Protein AF-A0A6G0XVR2-F1 (afdb_monomer_lite)

Sequence (229 aa):
MVLVAVNNVAWGLLKGYPWWPLYVIDPHKLRPNLYHLGSAHRDILEKAKKESNKYRIVYYFGSHDFGLHSSTQLKVWGGKDHPVLMAGYPSSSCLEMDIIQLFSHAIREAEDYLITDKKERTLPYMIPSDLDPSIEPPSAVVIDLVDSDEDDDVPFQEPTKEMQTFMPAPPSISRPSQSDRFDIADSHHTPDVPYNSLAWVRPRGYPWWPVYVCDPDLLRPDLHHLATM

pLDDT: mean 78.65, std 23.59, range [28.02, 98.62]

Structure (mmCIF, N/CA/C/O backbone):
data_AF-A0A6G0XVR2-F1
#
_entry.id   AF-A0A6G0XVR2-F1
#
loop_
_atom_site.group_PDB
_atom_site.id
_atom_site.type_symbol
_atom_site.label_atom_id
_atom_site.label_alt_id
_atom_site.label_comp_id
_atom_site.label_asym_id
_atom_site.label_entity_id
_atom_site.label_seq_id
_atom_site.pdbx_PDB_ins_code
_atom_site.Cartn_x
_atom_site.Cartn_y
_atom_site.Cartn_z
_atom_site.occupancy
_atom_site.B_iso_or_equiv
_atom_site.auth_seq_id
_atom_site.auth_comp_id
_atom_site.auth_asym_id
_atom_site.auth_atom_id
_atom_site.pdbx_PDB_model_num
ATOM 1 N N . MET A 1 1 ? -2.361 14.588 18.137 1.00 53.00 1 MET A N 1
ATOM 2 C CA . MET A 1 1 ? -1.837 13.816 16.990 1.00 53.00 1 MET A CA 1
ATOM 3 C C . MET A 1 1 ? -3.038 13.383 16.166 1.00 53.00 1 MET A C 1
ATOM 5 O O . MET A 1 1 ? -3.968 12.853 16.759 1.00 53.00 1 MET A O 1
ATOM 9 N N . VAL A 1 2 ? -3.088 13.701 14.871 1.00 60.22 2 VAL A N 1
ATOM 10 C CA . VAL A 1 2 ? -4.247 13.395 14.013 1.00 60.22 2 VAL A CA 1
ATOM 11 C C . VAL A 1 2 ? -3.934 12.123 13.234 1.00 60.22 2 VAL A C 1
ATOM 13 O O . VAL A 1 2 ? -2.897 12.048 12.581 1.00 60.22 2 VAL A O 1
ATOM 16 N N . LEU A 1 3 ? -4.790 11.109 13.349 1.00 76.44 3 LEU A N 1
ATOM 17 C CA . LEU A 1 3 ? -4.674 9.881 12.567 1.00 76.44 3 LEU A CA 1
ATOM 18 C C . LEU A 1 3 ? -4.947 10.175 11.094 1.00 76.44 3 LEU A C 1
ATOM 20 O O . LEU A 1 3 ? -5.898 10.887 10.773 1.00 76.44 3 LEU A O 1
ATOM 24 N N . VAL A 1 4 ? -4.150 9.580 10.207 1.00 87.62 4 VAL A N 1
ATOM 25 C CA . VAL A 1 4 ? -4.420 9.633 8.768 1.00 87.62 4 VAL A CA 1
ATOM 26 C C . VAL A 1 4 ? -5.806 9.034 8.493 1.00 87.62 4 VAL A C 1
ATOM 28 O O . VAL A 1 4 ? -6.197 8.017 9.086 1.00 87.62 4 VAL A O 1
ATO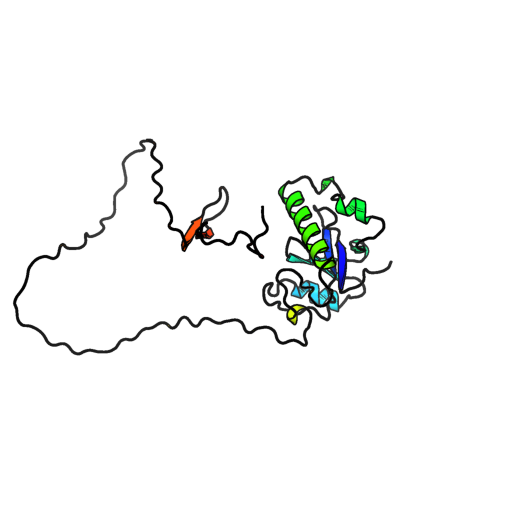M 31 N N . ALA A 1 5 ? -6.572 9.723 7.646 1.00 91.62 5 ALA A N 1
ATOM 32 C CA . ALA A 1 5 ? -7.924 9.326 7.281 1.00 91.62 5 ALA A CA 1
ATOM 33 C C . ALA A 1 5 ? -7.916 7.978 6.548 1.00 91.62 5 ALA A C 1
ATOM 35 O O . ALA A 1 5 ? -7.011 7.689 5.769 1.00 91.62 5 ALA A O 1
ATOM 36 N N . VAL A 1 6 ? -8.943 7.164 6.794 1.00 95.12 6 VAL A N 1
ATOM 37 C CA . VAL A 1 6 ? -9.159 5.921 6.043 1.00 95.12 6 VAL A CA 1
ATOM 38 C C . VAL A 1 6 ? -9.540 6.223 4.595 1.00 95.12 6 VAL A C 1
ATOM 40 O O . VAL A 1 6 ? -9.980 7.330 4.276 1.00 95.12 6 VAL A O 1
ATOM 43 N N . ASN A 1 7 ? -9.392 5.226 3.733 1.00 95.19 7 ASN A N 1
ATOM 44 C CA . ASN A 1 7 ? -9.679 5.268 2.303 1.00 95.19 7 ASN A CA 1
ATOM 45 C C . ASN A 1 7 ? -8.874 6.334 1.543 1.00 95.19 7 ASN A C 1
ATOM 47 O O . ASN A 1 7 ? -9.401 7.034 0.677 1.00 95.19 7 ASN A O 1
ATOM 51 N N . ASN A 1 8 ? -7.603 6.491 1.913 1.00 95.38 8 ASN A N 1
ATOM 52 C CA . ASN A 1 8 ? -6.681 7.450 1.312 1.00 95.38 8 ASN A CA 1
ATOM 53 C C . ASN A 1 8 ? -5.290 6.837 1.145 1.00 95.38 8 ASN A C 1
ATOM 55 O O . ASN A 1 8 ? -4.874 5.992 1.938 1.00 95.38 8 ASN A O 1
ATOM 59 N N . VAL A 1 9 ? -4.560 7.319 0.139 1.00 97.94 9 VAL A N 1
ATOM 60 C CA . VAL A 1 9 ? -3.129 7.039 -0.010 1.00 97.94 9 VAL A CA 1
ATOM 61 C C . VAL A 1 9 ? -2.349 7.825 1.046 1.00 97.94 9 VAL A C 1
ATOM 63 O O . VAL A 1 9 ? -2.697 8.959 1.392 1.00 97.94 9 VAL A O 1
ATOM 66 N N . ALA A 1 10 ? -1.307 7.210 1.589 1.00 98.19 10 ALA A N 1
ATOM 67 C CA . ALA A 1 1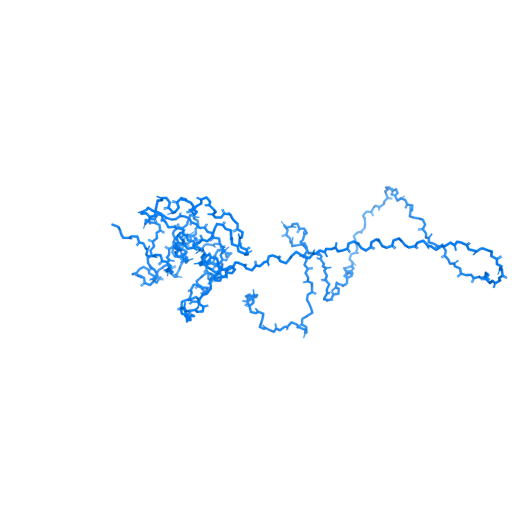0 ? -0.454 7.768 2.624 1.00 98.19 10 ALA A CA 1
ATOM 68 C C . ALA A 1 10 ? 0.968 7.207 2.518 1.00 98.19 10 ALA A C 1
ATOM 70 O O . ALA A 1 10 ? 1.260 6.339 1.699 1.00 98.19 10 ALA A O 1
ATOM 71 N N . TRP A 1 11 ? 1.848 7.710 3.374 1.00 98.25 11 TRP A N 1
ATOM 72 C CA . TRP A 1 11 ? 3.196 7.193 3.556 1.00 98.25 11 TRP A CA 1
ATOM 73 C C . TRP A 1 11 ? 3.278 6.403 4.856 1.00 98.25 11 TRP A C 1
ATOM 75 O O . TRP A 1 11 ? 2.795 6.884 5.885 1.00 98.25 11 TRP A O 1
ATOM 85 N N . GLY A 1 12 ? 3.927 5.241 4.823 1.00 97.56 12 GLY A N 1
ATOM 86 C CA . GLY A 1 12 ? 4.197 4.411 5.995 1.00 97.56 12 GLY A CA 1
ATOM 87 C C . GLY A 1 12 ? 5.679 4.214 6.258 1.00 97.56 12 GLY A C 1
ATOM 88 O O . GLY A 1 12 ? 6.463 4.044 5.331 1.00 97.56 12 GLY A O 1
ATOM 89 N N . LEU A 1 13 ? 6.065 4.195 7.529 1.00 96.44 13 LEU A N 1
ATOM 90 C CA . LEU A 1 13 ? 7.428 3.872 7.936 1.00 96.44 13 LEU A CA 1
ATOM 91 C C . LEU A 1 13 ? 7.574 2.366 8.175 1.00 96.44 13 LEU A C 1
ATOM 93 O O . LEU A 1 13 ? 6.987 1.829 9.118 1.00 96.44 13 LEU A O 1
ATOM 97 N N . LEU A 1 14 ? 8.402 1.701 7.369 1.00 93.56 14 LEU A N 1
ATOM 98 C CA . LEU A 1 14 ? 8.761 0.294 7.544 1.00 93.56 14 LEU A CA 1
ATOM 99 C C . LEU A 1 14 ? 10.239 0.166 7.918 1.00 93.56 14 LEU A C 1
ATOM 101 O O . LEU A 1 14 ? 11.088 0.947 7.494 1.00 93.56 14 LEU A O 1
ATOM 105 N N . LYS A 1 15 ? 10.565 -0.838 8.735 1.00 91.25 15 LYS A N 1
ATOM 106 C CA . LYS A 1 15 ? 11.955 -1.093 9.118 1.00 91.25 15 LYS A CA 1
ATOM 107 C C . LYS A 1 15 ? 12.725 -1.627 7.909 1.00 91.25 15 LYS A C 1
ATOM 109 O O . LYS A 1 15 ? 12.350 -2.656 7.366 1.00 91.25 15 LYS A O 1
ATOM 114 N N . GLY A 1 16 ? 13.823 -0.961 7.557 1.00 90.12 16 GLY A N 1
ATOM 115 C CA . GLY A 1 16 ? 14.702 -1.374 6.458 1.00 90.12 16 GLY A CA 1
ATOM 116 C C . GLY A 1 16 ? 14.316 -0.815 5.088 1.00 90.12 16 GLY A C 1
ATOM 117 O O . GLY A 1 16 ? 15.097 -0.958 4.162 1.00 90.12 16 GLY A O 1
ATOM 118 N N . TYR A 1 17 ? 13.186 -0.116 4.981 1.00 95.00 17 TYR A N 1
ATOM 119 C CA . TYR A 1 17 ? 12.693 0.462 3.732 1.00 95.00 17 TYR A CA 1
ATOM 120 C C . TYR A 1 17 ? 12.628 1.990 3.824 1.00 95.00 17 TYR A C 1
ATOM 122 O O . TYR A 1 17 ? 12.549 2.535 4.934 1.00 95.00 17 TYR A O 1
ATOM 130 N N . PRO A 1 18 ? 12.645 2.702 2.682 1.00 96.38 18 PRO A N 1
ATOM 131 C CA . PRO A 1 18 ? 12.208 4.090 2.663 1.00 96.38 18 PRO A CA 1
ATOM 132 C C . PRO A 1 18 ? 10.770 4.205 3.187 1.00 96.38 18 PRO A C 1
ATOM 134 O O . PRO A 1 18 ? 10.038 3.218 3.308 1.00 96.38 18 PRO A O 1
ATOM 137 N N . TRP A 1 19 ? 10.336 5.429 3.479 1.00 97.81 19 TRP A N 1
ATOM 138 C CA . TRP A 1 19 ? 8.915 5.703 3.650 1.00 97.81 19 TRP A CA 1
ATOM 139 C C . TRP A 1 19 ? 8.168 5.221 2.414 1.00 97.81 19 TRP A C 1
ATOM 141 O O . TRP A 1 19 ? 8.462 5.641 1.301 1.00 97.81 19 TRP A O 1
ATOM 151 N N . TRP A 1 20 ? 7.205 4.340 2.631 1.00 98.38 20 TRP A N 1
ATOM 152 C CA . TRP A 1 20 ? 6.605 3.547 1.574 1.00 98.38 20 TRP A CA 1
ATOM 153 C C . TRP A 1 20 ? 5.205 4.053 1.231 1.00 98.38 20 TRP A C 1
ATOM 155 O O . TRP A 1 20 ? 4.446 4.374 2.157 1.00 98.38 20 TRP A O 1
ATOM 165 N N . PRO A 1 21 ? 4.832 4.129 -0.057 1.00 98.44 21 PRO A N 1
ATOM 166 C CA . PRO A 1 21 ? 3.467 4.443 -0.455 1.00 98.44 21 PRO A CA 1
ATOM 167 C C . PRO A 1 21 ? 2.521 3.312 -0.041 1.00 98.44 21 PRO A C 1
ATOM 169 O O . PRO A 1 21 ? 2.756 2.133 -0.305 1.00 98.44 21 PRO A O 1
ATOM 172 N N . LEU A 1 22 ? 1.412 3.663 0.597 1.00 98.56 22 LEU A N 1
ATOM 173 C CA . LEU A 1 22 ? 0.406 2.697 1.025 1.00 98.56 22 LEU A CA 1
ATOM 174 C C . LEU A 1 22 ? -1.003 3.268 0.927 1.00 98.56 22 LEU A C 1
ATOM 176 O O . LEU A 1 22 ? -1.196 4.484 0.886 1.00 98.56 22 LEU A O 1
ATOM 180 N N . TYR A 1 23 ? -1.998 2.393 0.929 1.00 98.50 23 TYR A N 1
ATOM 181 C CA . TYR A 1 23 ? -3.401 2.761 1.039 1.00 98.50 23 TYR A CA 1
ATOM 182 C C . TYR A 1 23 ? -3.925 2.428 2.435 1.00 98.50 23 TYR A C 1
ATOM 184 O O . TYR A 1 23 ? -3.793 1.305 2.917 1.00 98.50 23 TYR A O 1
ATOM 192 N N . VAL A 1 24 ? -4.521 3.412 3.105 1.00 97.88 24 VAL A N 1
ATOM 193 C CA . VAL A 1 24 ? -5.114 3.247 4.435 1.00 97.88 24 VAL A CA 1
ATOM 194 C C . VAL A 1 24 ? -6.528 2.706 4.280 1.00 97.88 24 VAL A C 1
ATOM 196 O O . VAL A 1 24 ? -7.386 3.387 3.722 1.00 97.88 24 VAL A O 1
ATOM 199 N N . ILE A 1 25 ? -6.799 1.517 4.810 1.00 97.50 25 ILE A N 1
ATOM 200 C CA . ILE A 1 25 ? -8.084 0.838 4.622 1.00 97.50 25 ILE A CA 1
ATOM 201 C C . ILE A 1 25 ? -9.010 1.095 5.815 1.00 97.50 25 ILE A C 1
ATOM 203 O O . ILE A 1 25 ? -8.578 1.138 6.970 1.00 97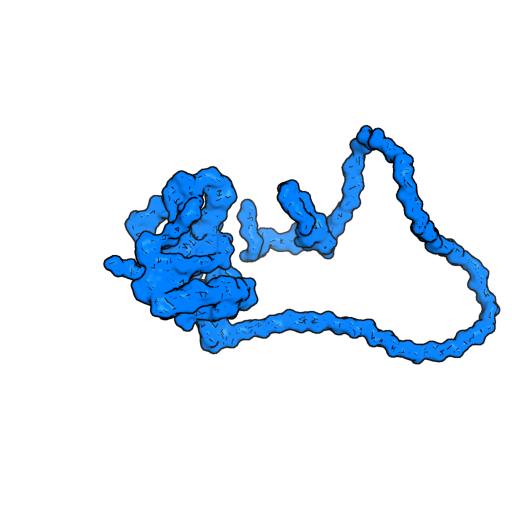.50 25 ILE A O 1
ATOM 207 N N . ASP A 1 26 ? -10.303 1.263 5.535 1.00 96.38 26 ASP A N 1
ATOM 208 C CA . ASP A 1 26 ? -11.342 1.196 6.559 1.00 96.38 26 ASP A CA 1
ATOM 209 C C . ASP A 1 26 ? -11.508 -0.258 7.055 1.00 96.38 26 ASP A C 1
ATOM 211 O O . ASP A 1 26 ? -11.954 -1.123 6.293 1.00 96.38 26 ASP A O 1
ATOM 215 N N . PRO A 1 27 ? -11.178 -0.558 8.327 1.00 96.50 27 PRO A N 1
ATOM 216 C CA . PRO A 1 27 ? -11.201 -1.925 8.845 1.00 96.50 27 PRO A CA 1
ATOM 217 C C . PRO A 1 27 ? -12.613 -2.522 8.929 1.00 96.50 27 PRO A C 1
ATOM 219 O O . PRO A 1 27 ? -12.752 -3.734 9.077 1.00 96.50 27 PRO A O 1
ATOM 222 N N . HIS A 1 28 ? -13.668 -1.708 8.847 1.00 95.69 28 HIS A N 1
ATOM 223 C CA . HIS A 1 28 ? -15.046 -2.208 8.833 1.00 95.69 28 HIS A CA 1
ATOM 224 C C . HIS A 1 28 ? -15.533 -2.570 7.428 1.00 95.69 28 HIS A C 1
ATOM 226 O O . HIS A 1 28 ? -16.561 -3.231 7.292 1.00 95.69 28 HIS A O 1
ATOM 232 N N . LYS A 1 29 ? -14.788 -2.164 6.397 1.00 95.75 29 LYS A N 1
ATOM 233 C CA . LYS A 1 29 ? -15.083 -2.450 4.993 1.00 95.75 29 LYS A CA 1
ATOM 234 C C . LYS A 1 29 ? -14.260 -3.600 4.424 1.00 95.75 29 LYS A C 1
ATOM 236 O O . LYS A 1 29 ? -14.719 -4.285 3.522 1.00 95.75 29 LYS A O 1
ATOM 241 N N . LEU A 1 30 ? -13.065 -3.832 4.962 1.00 96.81 30 LEU A N 1
ATOM 242 C CA . LEU A 1 30 ? -12.208 -4.921 4.507 1.00 96.81 30 LEU A CA 1
ATOM 243 C C . LEU A 1 30 ? -12.757 -6.287 4.929 1.00 96.81 30 LEU A C 1
ATOM 245 O O . LEU A 1 30 ? -13.013 -6.532 6.116 1.00 96.81 30 LEU A O 1
ATOM 249 N N . ARG A 1 31 ? -12.871 -7.206 3.971 1.00 95.88 31 ARG A N 1
ATOM 250 C CA . ARG A 1 31 ? -13.227 -8.597 4.257 1.00 95.88 31 ARG A CA 1
ATOM 251 C C . ARG A 1 31 ? -12.093 -9.362 4.947 1.00 95.88 31 ARG A C 1
ATOM 253 O O . ARG A 1 31 ? -10.920 -9.098 4.699 1.00 95.88 31 ARG A O 1
ATOM 260 N N . PRO A 1 32 ? -12.417 -10.352 5.799 1.00 95.62 32 PRO A N 1
ATOM 261 C CA . PRO A 1 32 ? -11.412 -11.222 6.408 1.00 95.62 32 PRO A CA 1
ATOM 262 C C . PRO A 1 32 ? -10.829 -12.251 5.426 1.00 95.62 32 PRO A C 1
ATOM 264 O O . PRO A 1 32 ? -9.773 -12.805 5.702 1.00 95.62 32 PRO A O 1
ATOM 267 N N . ASN A 1 33 ? -11.504 -12.530 4.310 1.00 94.44 33 ASN A N 1
ATOM 268 C CA . ASN A 1 33 ? -11.002 -13.390 3.244 1.00 94.44 33 ASN A CA 1
ATOM 269 C C . ASN A 1 33 ? -11.203 -12.670 1.910 1.00 94.44 33 ASN A C 1
ATOM 271 O O . ASN A 1 33 ? -12.343 -12.368 1.554 1.00 94.44 33 ASN A O 1
ATOM 275 N N . LEU A 1 34 ? -10.100 -12.351 1.245 1.00 93.44 34 LEU A N 1
ATOM 276 C CA . LEU A 1 34 ? -10.055 -11.627 -0.020 1.00 93.44 34 LEU A CA 1
ATOM 277 C C . LEU A 1 34 ? -9.968 -12.625 -1.165 1.00 93.44 34 LEU A C 1
ATOM 279 O O . LEU A 1 34 ? -9.357 -13.685 -1.014 1.00 93.44 34 LEU A O 1
ATOM 283 N N . TYR A 1 35 ? -10.553 -12.277 -2.306 1.00 90.88 35 TYR A N 1
ATOM 284 C CA . TYR A 1 35 ? -10.690 -13.221 -3.414 1.00 90.88 35 TYR A CA 1
ATOM 285 C C . TYR A 1 35 ? -9.338 -13.729 -3.943 1.00 90.88 35 TYR A C 1
ATOM 287 O O . TYR A 1 35 ? -9.144 -14.937 -4.054 1.00 90.88 35 TYR A O 1
ATOM 295 N N . HIS A 1 36 ? -8.382 -12.828 -4.201 1.00 90.81 36 HIS A N 1
ATOM 296 C CA . HIS A 1 36 ? -7.043 -13.210 -4.676 1.00 90.81 36 HIS A CA 1
ATOM 297 C C . HIS A 1 36 ? -5.989 -13.283 -3.566 1.00 90.81 36 HIS A C 1
ATOM 299 O O . HIS A 1 36 ? -5.072 -14.094 -3.642 1.00 90.81 36 HIS A O 1
ATOM 305 N N . LEU A 1 37 ? -6.109 -12.440 -2.537 1.00 92.31 37 LEU A N 1
ATOM 306 C CA . LEU A 1 37 ? -5.084 -12.277 -1.495 1.00 92.31 37 LEU A CA 1
ATOM 307 C C . LEU A 1 37 ? -5.324 -13.164 -0.259 1.00 92.31 37 LEU A C 1
ATOM 309 O O . LEU A 1 37 ? -4.509 -13.194 0.664 1.00 92.31 37 LEU A O 1
ATOM 313 N N . GLY A 1 38 ? -6.436 -13.904 -0.225 1.00 93.94 38 GLY A N 1
ATOM 314 C CA . GLY A 1 38 ? -6.754 -14.832 0.853 1.00 93.94 38 GLY A CA 1
ATOM 315 C C . GLY A 1 38 ? -6.965 -14.134 2.199 1.00 93.94 38 GLY A C 1
ATOM 316 O O . GLY A 1 38 ? -7.593 -13.078 2.288 1.00 93.94 38 GLY A O 1
ATOM 317 N N . SER A 1 39 ? -6.480 -14.753 3.278 1.00 96.06 39 SER A N 1
ATOM 318 C CA . SER A 1 39 ? -6.873 -14.393 4.646 1.00 96.06 39 SER A CA 1
ATOM 319 C C . SER A 1 39 ? -5.716 -14.105 5.610 1.00 96.06 39 SER A C 1
ATOM 321 O O . SER A 1 39 ? -5.906 -14.161 6.828 1.00 96.06 39 SER A O 1
ATOM 323 N N . ALA A 1 40 ? -4.510 -13.849 5.099 1.00 95.25 40 ALA A N 1
ATOM 324 C CA . ALA A 1 40 ? -3.307 -13.672 5.922 1.00 95.25 40 ALA A CA 1
ATOM 325 C C . ALA A 1 40 ? -3.379 -12.440 6.850 1.00 95.25 40 ALA A C 1
ATOM 327 O O . ALA A 1 40 ? -2.824 -12.437 7.946 1.00 95.25 40 ALA A O 1
ATOM 328 N N . HIS A 1 41 ? -4.127 -11.406 6.459 1.00 96.81 41 HIS A N 1
ATOM 329 C CA . HIS A 1 41 ? -4.288 -10.146 7.194 1.00 96.81 41 HIS A CA 1
ATOM 330 C C . HIS A 1 41 ? -5.332 -10.195 8.324 1.00 96.81 41 HIS A C 1
ATOM 332 O O . HIS A 1 41 ? -5.560 -9.179 8.985 1.00 96.81 41 HIS A O 1
ATOM 338 N N . ARG A 1 42 ? -6.000 -11.333 8.570 1.00 97.62 42 ARG A N 1
ATOM 339 C CA . ARG A 1 42 ? -7.124 -11.422 9.529 1.00 97.62 42 ARG A CA 1
ATOM 340 C C . ARG A 1 42 ? -6.778 -10.936 10.931 1.00 97.62 42 ARG A C 1
ATOM 342 O O . ARG A 1 42 ? -7.546 -10.171 11.511 1.00 97.62 42 ARG A O 1
ATOM 349 N N . ASP A 1 43 ? -5.623 -11.326 11.457 1.00 97.69 43 ASP A N 1
ATOM 350 C CA . ASP A 1 43 ? -5.242 -10.983 12.830 1.00 97.69 43 ASP A CA 1
ATOM 351 C C . ASP A 1 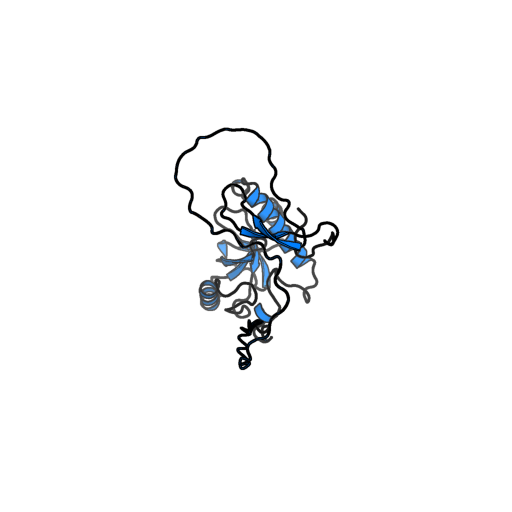43 ? -5.019 -9.473 12.997 1.00 97.69 43 ASP A C 1
ATOM 353 O O . ASP A 1 43 ? -5.476 -8.859 13.969 1.00 97.69 43 ASP A O 1
ATOM 357 N N . ILE A 1 44 ? -4.364 -8.842 12.016 1.00 97.62 44 ILE A N 1
ATOM 358 C CA . ILE A 1 44 ? -4.151 -7.391 12.023 1.00 97.62 44 ILE A CA 1
ATOM 359 C C . ILE A 1 44 ? -5.443 -6.618 11.732 1.00 97.62 44 ILE A C 1
ATOM 361 O O . ILE A 1 44 ? -5.628 -5.531 12.285 1.00 97.62 44 ILE A O 1
ATOM 365 N N . LEU A 1 45 ? -6.366 -7.185 10.949 1.00 97.94 45 LEU A N 1
ATOM 366 C CA . LEU A 1 45 ? -7.697 -6.624 10.711 1.00 97.94 45 LEU A CA 1
ATOM 367 C C . LEU A 1 45 ? -8.526 -6.586 12.000 1.00 97.94 45 LEU A C 1
ATOM 369 O O . LEU A 1 45 ? -9.064 -5.534 12.351 1.00 97.94 45 LEU A O 1
ATOM 373 N N . GLU A 1 46 ? -8.593 -7.690 12.744 1.00 97.94 46 GLU A N 1
ATOM 374 C CA . GLU A 1 46 ? -9.335 -7.743 14.011 1.00 97.94 46 GLU A CA 1
ATOM 375 C C . GLU A 1 46 ? -8.760 -6.767 15.046 1.00 97.94 46 GLU A C 1
ATOM 377 O O . GLU A 1 46 ? -9.502 -6.051 15.731 1.00 97.94 46 GLU A O 1
ATOM 382 N N . LYS A 1 47 ? -7.430 -6.636 15.096 1.00 97.56 47 LYS A N 1
ATOM 383 C CA . LYS A 1 47 ? -6.779 -5.625 15.935 1.00 97.56 47 LYS A CA 1
ATOM 384 C C . LYS A 1 47 ? -7.117 -4.195 15.497 1.00 97.56 47 LYS A C 1
ATOM 386 O O . LYS A 1 47 ? -7.406 -3.357 16.354 1.00 97.56 47 LYS A O 1
ATOM 391 N N . ALA A 1 48 ? -7.132 -3.910 14.194 1.00 96.88 48 ALA A N 1
ATOM 392 C CA . ALA A 1 48 ? -7.501 -2.596 13.663 1.00 96.88 48 ALA A CA 1
ATOM 393 C C . ALA A 1 48 ? -8.966 -2.227 13.953 1.00 96.88 48 ALA A C 1
ATOM 395 O O . ALA A 1 48 ? -9.247 -1.064 14.243 1.00 96.88 48 ALA A O 1
ATOM 396 N N . LYS A 1 49 ? -9.889 -3.200 13.935 1.00 96.75 49 LYS A N 1
ATOM 397 C CA . LYS A 1 49 ? -11.292 -2.994 14.340 1.00 96.75 49 LYS A CA 1
ATOM 398 C C . LYS A 1 49 ? -11.406 -2.676 15.831 1.00 96.75 49 LYS A C 1
ATOM 400 O O . LYS A 1 49 ? -12.090 -1.725 16.206 1.00 96.75 49 LYS A O 1
ATOM 405 N N . LYS A 1 50 ? -10.726 -3.451 16.684 1.00 97.44 50 LYS A N 1
ATOM 406 C CA . LYS A 1 50 ? -10.787 -3.302 18.149 1.00 97.44 50 LYS A CA 1
ATOM 407 C C . LYS A 1 50 ? -10.157 -1.998 18.641 1.00 97.44 50 LYS A C 1
ATOM 409 O O . LYS A 1 50 ? -10.641 -1.395 19.594 1.00 97.44 50 LYS A O 1
ATOM 414 N N . GLU A 1 51 ? -9.066 -1.578 18.010 1.00 95.06 51 GLU A N 1
ATOM 415 C CA . GLU A 1 51 ? -8.259 -0.425 18.416 1.00 95.06 51 GLU A CA 1
ATOM 416 C C . GLU A 1 51 ? -8.172 0.622 17.290 1.00 95.06 51 GLU A C 1
ATOM 418 O O . GLU A 1 51 ? -7.099 1.142 16.969 1.00 95.06 51 GLU A O 1
ATOM 423 N N . SER A 1 52 ? -9.323 0.959 16.696 1.00 91.25 52 SER A N 1
ATOM 424 C CA . SER A 1 52 ? -9.446 1.873 15.547 1.00 91.25 52 SER A CA 1
ATOM 425 C C . SER A 1 52 ? -9.019 3.319 15.834 1.00 91.25 52 SER A C 1
ATOM 427 O O . SER A 1 52 ? -8.851 4.120 14.918 1.00 91.25 52 SER A O 1
ATOM 429 N N . ASN A 1 53 ? -8.798 3.687 17.093 1.00 90.12 53 ASN A N 1
ATOM 430 C CA . ASN A 1 53 ? -8.234 4.977 17.497 1.00 90.12 53 ASN A CA 1
ATOM 431 C C . ASN A 1 53 ? -6.706 4.957 17.669 1.00 90.12 53 ASN A C 1
ATOM 433 O O . ASN A 1 53 ? -6.118 6.001 17.946 1.00 90.12 53 ASN A O 1
ATOM 437 N N . LYS A 1 54 ? -6.063 3.794 17.536 1.00 92.50 54 LYS A N 1
ATOM 438 C CA . LYS A 1 54 ? -4.609 3.633 17.675 1.00 92.50 54 LYS A CA 1
ATOM 439 C C . LYS A 1 54 ? -3.966 3.121 16.402 1.00 92.50 54 LYS A C 1
ATOM 441 O O . LYS A 1 54 ? -2.874 3.574 16.065 1.00 92.50 54 LYS A O 1
ATOM 446 N N . TYR A 1 55 ? -4.637 2.200 15.716 1.00 95.25 55 TYR A N 1
ATOM 447 C CA . TYR A 1 55 ? -4.083 1.523 14.558 1.00 95.25 55 TYR A CA 1
ATOM 448 C C . TYR A 1 55 ? -4.868 1.796 13.276 1.00 95.25 55 TYR A C 1
ATOM 450 O O . TYR A 1 55 ? -6.063 2.111 13.274 1.00 95.25 55 TYR A O 1
ATOM 458 N N . ARG A 1 56 ? -4.157 1.665 12.162 1.00 96.56 56 ARG A N 1
ATOM 459 C CA . ARG A 1 56 ? -4.687 1.624 10.804 1.00 96.56 56 ARG A CA 1
ATOM 460 C C . ARG A 1 56 ? -4.180 0.358 10.141 1.00 96.56 56 ARG A C 1
ATOM 462 O O . ARG A 1 56 ? -2.978 0.099 10.181 1.00 96.56 56 ARG A O 1
ATOM 469 N N . ILE A 1 57 ? -5.091 -0.400 9.544 1.00 98.06 57 ILE A N 1
ATOM 470 C CA . ILE A 1 57 ? -4.716 -1.434 8.588 1.00 98.06 57 ILE A CA 1
ATOM 471 C C . ILE A 1 57 ? -4.440 -0.765 7.241 1.00 98.06 57 ILE A C 1
ATOM 473 O O . ILE A 1 57 ? -5.138 0.173 6.845 1.00 98.06 57 ILE A O 1
ATOM 477 N N . VAL A 1 58 ? -3.376 -1.199 6.583 1.00 98.31 58 VAL A N 1
ATOM 478 C CA . VAL A 1 58 ? -2.882 -0.605 5.340 1.00 98.31 58 VAL A CA 1
ATOM 479 C C . VAL A 1 58 ? -2.594 -1.688 4.314 1.00 98.31 58 VAL A C 1
ATOM 481 O O . VAL A 1 58 ? -2.316 -2.822 4.696 1.00 98.31 58 VAL A O 1
ATOM 484 N N . TYR A 1 59 ? -2.628 -1.308 3.044 1.00 98.62 59 TYR A N 1
ATOM 485 C CA . TYR A 1 59 ? -2.172 -2.094 1.902 1.00 98.62 59 TYR A CA 1
ATOM 486 C C . TYR A 1 59 ? -0.938 -1.423 1.300 1.00 98.62 59 TYR A C 1
ATOM 488 O O . TYR A 1 59 ? -0.975 -0.221 1.022 1.00 98.62 59 TYR A O 1
ATOM 496 N N . TYR A 1 60 ? 0.155 -2.159 1.131 1.00 98.56 60 TYR A N 1
ATOM 497 C CA . TYR A 1 60 ? 1.393 -1.627 0.566 1.00 98.56 60 TYR A CA 1
ATOM 498 C C . TYR A 1 60 ? 1.377 -1.742 -0.959 1.00 98.56 60 TYR A C 1
ATOM 500 O O . TYR A 1 60 ? 1.244 -2.839 -1.502 1.00 98.56 60 TYR A O 1
ATOM 508 N N . PHE A 1 61 ? 1.556 -0.618 -1.655 1.00 98.44 61 PHE A N 1
ATOM 509 C CA . PHE A 1 61 ? 1.776 -0.648 -3.101 1.00 98.44 61 PHE A CA 1
ATOM 510 C C . PHE A 1 61 ? 3.089 -1.386 -3.420 1.00 98.44 61 PHE A C 1
ATOM 512 O O . PHE A 1 61 ? 4.015 -1.403 -2.604 1.00 98.44 61 PHE A O 1
ATOM 519 N N . GLY A 1 62 ? 3.170 -2.025 -4.582 1.00 96.19 62 GLY A N 1
ATOM 520 C CA . GLY A 1 62 ? 4.316 -2.800 -5.061 1.00 96.19 62 GLY A CA 1
ATOM 521 C C . GLY A 1 62 ? 4.434 -4.214 -4.483 1.00 96.19 62 GLY A C 1
ATOM 522 O O . GLY A 1 62 ? 4.682 -5.143 -5.244 1.00 96.19 62 GLY A O 1
ATOM 523 N N . SER A 1 63 ? 4.269 -4.401 -3.165 1.00 94.62 63 SER A N 1
ATOM 524 C CA . SER A 1 63 ? 4.340 -5.737 -2.538 1.00 94.62 63 SER A CA 1
ATOM 525 C C . SER A 1 63 ? 2.983 -6.418 -2.372 1.00 94.62 63 SER A C 1
ATOM 527 O O . SER A 1 63 ? 2.938 -7.623 -2.147 1.00 94.62 63 SER A O 1
ATOM 529 N N . HIS A 1 64 ? 1.897 -5.641 -2.429 1.00 96.69 64 HIS A N 1
ATOM 530 C CA . HIS A 1 64 ? 0.511 -6.120 -2.357 1.00 96.69 64 HIS A CA 1
ATOM 531 C C . HIS A 1 64 ? 0.172 -6.880 -1.067 1.00 96.69 64 HIS A C 1
ATOM 533 O O . HIS A 1 64 ? -0.713 -7.731 -1.032 1.00 96.69 64 HIS A O 1
ATOM 539 N N . ASP A 1 65 ? 0.877 -6.530 0.009 1.00 96.00 65 ASP A N 1
ATOM 540 C CA . ASP A 1 65 ? 0.721 -7.106 1.345 1.00 96.00 65 ASP A CA 1
ATOM 541 C C . ASP A 1 65 ? 0.092 -6.090 2.314 1.00 96.00 65 ASP A C 1
ATOM 543 O O . ASP A 1 65 ? -0.021 -4.892 2.022 1.00 96.00 65 ASP A O 1
ATOM 547 N N . PHE A 1 66 ? -0.309 -6.560 3.492 1.00 98.12 66 PHE A N 1
ATOM 548 C CA . PHE A 1 66 ? -0.994 -5.770 4.503 1.00 98.12 66 PHE A CA 1
ATOM 549 C C . PHE A 1 66 ? -0.117 -5.463 5.712 1.00 98.12 66 PHE A C 1
ATOM 551 O O . PHE A 1 66 ? 0.756 -6.221 6.128 1.00 98.12 66 PHE A O 1
ATOM 558 N N . GLY A 1 67 ? -0.401 -4.327 6.341 1.00 97.44 67 GLY A N 1
ATOM 559 C CA . GLY A 1 67 ? 0.307 -3.879 7.530 1.00 97.44 67 GLY A CA 1
ATOM 560 C C . GLY A 1 67 ? -0.602 -3.289 8.587 1.00 97.44 67 GLY A C 1
ATOM 561 O O . GLY A 1 67 ? -1.741 -2.911 8.322 1.00 97.44 67 GLY A O 1
ATOM 562 N N . LEU A 1 68 ? -0.057 -3.145 9.794 1.00 97.31 68 LEU A N 1
ATOM 563 C CA . LEU A 1 68 ? -0.704 -2.437 10.890 1.00 97.31 68 LEU A CA 1
ATOM 564 C C . LEU A 1 68 ? 0.199 -1.308 11.376 1.00 97.31 68 LEU A C 1
ATOM 566 O O . LEU A 1 68 ? 1.292 -1.556 11.883 1.00 97.31 68 LEU A O 1
ATOM 570 N N . HIS A 1 69 ? -0.274 -0.072 11.251 1.00 97.06 69 HIS A N 1
ATOM 571 C CA . HIS A 1 69 ? 0.497 1.120 11.602 1.00 97.06 69 HIS A CA 1
ATOM 572 C C . HIS A 1 69 ? -0.176 1.927 12.696 1.00 97.06 69 HIS A C 1
ATOM 574 O O . HIS A 1 69 ? -1.401 2.057 12.733 1.00 97.06 69 HIS A O 1
ATOM 580 N N . SER A 1 70 ? 0.639 2.505 13.573 1.00 94.56 70 SER A N 1
ATOM 581 C CA . SER A 1 70 ? 0.202 3.541 14.508 1.00 94.56 70 SER A CA 1
ATOM 582 C C . SER A 1 70 ? 0.288 4.937 13.879 1.00 94.56 70 SER A C 1
ATOM 584 O O . SER A 1 70 ? 0.897 5.132 12.827 1.00 94.56 70 SER A O 1
ATOM 586 N N . SER A 1 71 ? -0.284 5.949 14.537 1.00 88.44 71 SER A N 1
ATOM 587 C CA . SER A 1 71 ? -0.270 7.329 14.026 1.00 88.44 71 SER A CA 1
ATOM 588 C C . SER A 1 71 ? 1.128 7.934 13.856 1.00 88.44 71 SER A C 1
ATOM 590 O O . SER A 1 71 ? 1.279 8.890 13.105 1.00 88.44 71 SER A O 1
ATOM 592 N N . THR A 1 72 ? 2.145 7.428 14.559 1.00 91.88 72 THR A N 1
ATOM 593 C CA . THR A 1 72 ? 3.529 7.930 14.464 1.00 91.88 72 THR A CA 1
ATOM 594 C C . THR A 1 72 ? 4.262 7.399 13.234 1.00 91.88 72 THR A C 1
ATOM 596 O O . THR A 1 72 ? 5.265 7.978 12.824 1.00 91.88 72 THR A O 1
ATOM 599 N N . GLN A 1 73 ? 3.762 6.314 12.644 1.00 95.44 73 GLN A N 1
ATOM 600 C CA . GLN A 1 73 ? 4.362 5.638 11.496 1.00 95.44 73 GLN A CA 1
ATOM 601 C C . GLN A 1 73 ? 3.702 6.039 10.177 1.00 95.44 73 GLN A C 1
ATOM 603 O O . GLN A 1 73 ? 4.066 5.504 9.138 1.00 95.44 73 GLN A O 1
ATOM 608 N N . LEU A 1 74 ? 2.744 6.970 10.210 1.00 96.31 74 LEU A N 1
ATOM 609 C CA . LEU A 1 74 ? 1.993 7.405 9.041 1.00 96.31 74 LEU A CA 1
ATOM 610 C C . LEU A 1 74 ? 2.176 8.897 8.780 1.00 96.31 74 LEU A C 1
ATOM 612 O O . LEU A 1 74 ? 2.179 9.714 9.704 1.00 96.31 74 LEU A O 1
ATOM 616 N N . LYS A 1 75 ? 2.258 9.256 7.501 1.00 96.06 75 LYS A N 1
ATOM 617 C CA . LYS A 1 75 ? 2.216 10.643 7.024 1.00 96.06 75 LYS A CA 1
ATOM 618 C C . LYS A 1 75 ? 1.227 10.773 5.875 1.00 96.06 75 LYS A C 1
ATOM 620 O O . LYS A 1 75 ? 1.020 9.841 5.107 1.00 96.06 75 LYS A O 1
ATOM 625 N N . VAL A 1 76 ? 0.611 11.944 5.757 1.00 96.19 76 VAL A N 1
ATOM 626 C CA . VAL A 1 76 ? -0.364 12.232 4.698 1.00 96.19 76 VAL A CA 1
ATOM 627 C C . VAL A 1 76 ? 0.345 12.321 3.343 1.00 96.19 76 VAL A C 1
ATOM 629 O O . VAL A 1 76 ? 1.401 12.952 3.233 1.00 96.19 76 VAL A O 1
ATOM 632 N N . TRP A 1 77 ? -0.231 11.696 2.315 1.00 97.06 77 TRP A N 1
ATOM 633 C CA . TRP A 1 77 ? 0.234 11.835 0.934 1.00 97.06 77 TRP A CA 1
ATOM 634 C C . TRP A 1 77 ? 0.067 13.275 0.433 1.00 97.06 77 TRP A C 1
ATOM 636 O O . TRP A 1 77 ? -0.908 13.936 0.777 1.00 97.06 77 TRP A O 1
ATOM 646 N N . GLY A 1 78 ? 1.024 13.796 -0.340 1.00 95.56 78 GLY A N 1
ATOM 647 C CA . GLY A 1 78 ? 1.017 15.208 -0.753 1.00 95.56 78 GLY A CA 1
ATOM 648 C C . GLY A 1 78 ? 1.259 16.215 0.385 1.00 95.56 78 GLY A C 1
ATOM 649 O O . GLY A 1 78 ? 1.099 17.416 0.189 1.00 95.56 78 GLY A O 1
ATOM 650 N N . GLY A 1 79 ? 1.632 15.754 1.586 1.00 93.81 79 GLY A N 1
ATOM 651 C CA . GLY A 1 79 ? 2.008 16.625 2.701 1.00 93.81 79 GLY A CA 1
ATOM 652 C C . GLY A 1 79 ? 3.360 17.326 2.502 1.00 93.81 79 GLY A C 1
ATOM 653 O O . GLY A 1 79 ? 4.054 17.116 1.513 1.00 93.81 79 GLY A O 1
ATOM 654 N N . LYS A 1 80 ? 3.785 18.121 3.493 1.00 95.94 80 LYS A N 1
ATOM 655 C CA . LYS A 1 80 ? 5.034 18.912 3.444 1.00 95.94 80 LYS A CA 1
ATOM 656 C C . LYS A 1 80 ? 6.283 18.090 3.093 1.00 95.94 80 LYS A C 1
ATOM 658 O O . LYS A 1 80 ? 7.146 18.573 2.371 1.00 95.94 80 LYS A O 1
ATOM 663 N N . ASP A 1 81 ? 6.370 16.866 3.604 1.00 95.31 81 ASP A N 1
ATOM 664 C CA . ASP A 1 81 ? 7.537 16.001 3.407 1.00 95.31 81 ASP A CA 1
ATOM 665 C C . ASP A 1 81 ? 7.477 15.211 2.090 1.00 95.31 81 ASP A C 1
ATOM 667 O O . ASP A 1 81 ? 8.453 14.556 1.736 1.00 95.31 81 ASP A O 1
ATOM 671 N N . HIS A 1 82 ? 6.357 15.268 1.357 1.00 96.81 82 HIS A N 1
ATOM 672 C CA . HIS A 1 82 ? 6.101 14.442 0.176 1.00 96.81 82 HIS A CA 1
ATOM 673 C C . HIS A 1 82 ? 7.252 14.444 -0.846 1.00 96.81 82 HIS A C 1
ATOM 675 O O . HIS A 1 82 ? 7.665 13.346 -1.208 1.00 96.81 82 HIS A O 1
ATOM 681 N N . PRO A 1 83 ? 7.864 15.585 -1.234 1.00 97.44 83 PRO A N 1
ATOM 682 C CA . PRO A 1 83 ? 8.983 15.571 -2.183 1.00 97.44 83 PRO A CA 1
ATOM 683 C C . PRO A 1 83 ? 10.195 14.763 -1.695 1.00 97.44 83 PRO A C 1
ATOM 685 O O . PRO A 1 83 ? 10.853 14.089 -2.479 1.00 97.44 83 PRO A O 1
ATOM 688 N N . VAL A 1 84 ? 10.482 14.805 -0.391 1.00 97.38 84 VAL A N 1
ATOM 689 C CA . VAL A 1 84 ? 11.611 14.080 0.210 1.00 97.38 84 VAL A CA 1
ATOM 690 C C . VAL A 1 84 ? 11.299 12.588 0.327 1.00 97.38 84 VAL A C 1
ATOM 692 O O . VAL A 1 84 ? 12.183 11.759 0.133 1.00 97.38 84 VAL A O 1
ATOM 695 N N . LEU A 1 85 ? 10.043 12.233 0.615 1.00 97.69 85 LEU A N 1
ATOM 696 C CA . LEU A 1 85 ? 9.618 10.833 0.675 1.00 97.69 85 LEU A CA 1
ATOM 697 C C . LEU A 1 85 ? 9.593 10.194 -0.721 1.00 97.69 85 LEU A C 1
ATOM 699 O O . LEU A 1 85 ? 10.095 9.087 -0.868 1.00 97.69 85 LEU A O 1
ATOM 703 N N . MET A 1 86 ? 9.137 10.922 -1.750 1.00 96.50 86 MET A N 1
ATOM 704 C CA . MET A 1 86 ? 9.216 10.504 -3.162 1.00 96.50 86 MET A CA 1
ATOM 705 C C . MET A 1 86 ? 10.655 10.208 -3.605 1.00 96.50 86 MET A C 1
ATOM 707 O O . MET A 1 86 ? 10.881 9.316 -4.414 1.00 96.50 86 MET A O 1
ATOM 711 N N . ALA A 1 87 ? 11.640 10.912 -3.041 1.00 94.31 87 ALA A N 1
ATOM 712 C CA . ALA A 1 87 ? 13.059 10.678 -3.302 1.00 94.31 87 ALA A CA 1
ATOM 713 C C . ALA A 1 87 ? 13.651 9.471 -2.535 1.00 94.31 87 ALA A C 1
ATOM 715 O O . ALA A 1 87 ? 14.866 9.273 -2.555 1.00 94.31 87 ALA A O 1
ATOM 716 N N . GLY A 1 88 ? 12.828 8.674 -1.841 1.00 93.75 88 GLY A N 1
ATOM 717 C CA . GLY A 1 88 ? 13.264 7.459 -1.149 1.00 93.75 88 GLY A CA 1
ATOM 718 C C . GLY A 1 88 ? 13.908 7.713 0.216 1.00 93.75 88 GLY A C 1
ATOM 719 O O . GLY A 1 88 ? 14.903 7.082 0.563 1.00 93.75 88 GLY A O 1
ATOM 720 N N . TYR A 1 89 ? 13.388 8.658 1.004 1.00 94.81 89 TYR A N 1
ATOM 721 C CA . TYR A 1 89 ? 13.892 8.899 2.360 1.00 94.81 89 TYR A CA 1
ATOM 722 C C . TYR A 1 89 ? 13.459 7.798 3.353 1.00 94.81 89 TYR A C 1
ATOM 724 O O . TYR A 1 89 ? 12.291 7.418 3.338 1.00 94.81 89 TYR A O 1
ATOM 732 N N . PRO A 1 90 ? 14.316 7.374 4.305 1.00 94.31 90 PRO A N 1
ATOM 733 C CA . PRO A 1 90 ? 15.729 7.729 4.409 1.00 94.31 90 PRO A CA 1
ATOM 734 C C . PRO A 1 90 ? 16.550 7.073 3.296 1.00 94.31 90 PRO A C 1
ATOM 736 O O . PRO A 1 90 ? 16.418 5.881 3.050 1.00 94.31 90 PRO A O 1
ATOM 739 N N . SER A 1 91 ? 17.458 7.833 2.675 1.00 89.75 91 SER A N 1
ATOM 740 C CA . SER A 1 91 ? 18.259 7.350 1.536 1.00 89.75 91 SER A CA 1
ATOM 741 C C . SER A 1 91 ? 19.117 6.128 1.882 1.00 89.75 91 SER A C 1
ATOM 743 O O . SER A 1 91 ? 19.419 5.319 1.015 1.00 89.75 91 SER A O 1
ATOM 745 N N . SER A 1 92 ? 19.457 5.946 3.163 1.00 88.75 92 SER A N 1
ATOM 746 C CA . SER A 1 92 ? 20.142 4.754 3.682 1.00 88.75 92 SER A CA 1
ATOM 747 C C . SER A 1 92 ? 19.346 3.455 3.537 1.00 88.75 92 SER A C 1
ATOM 749 O O . SER A 1 92 ? 19.915 2.383 3.699 1.00 88.75 92 SER A O 1
ATOM 751 N N . SER A 1 93 ? 18.038 3.537 3.301 1.00 88.62 93 SER A N 1
ATOM 752 C CA . SER A 1 93 ? 17.167 2.383 3.069 1.00 88.62 93 SER A CA 1
ATOM 753 C C . SER A 1 93 ? 16.930 2.100 1.582 1.00 88.62 93 SER A C 1
ATOM 755 O O . SER A 1 93 ? 16.330 1.087 1.253 1.00 88.62 93 SER A O 1
ATOM 757 N N . CYS A 1 94 ? 17.437 2.950 0.686 1.00 83.81 94 CYS A N 1
ATOM 758 C CA . CYS A 1 94 ? 17.399 2.779 -0.768 1.00 83.81 94 CYS A CA 1
ATOM 759 C C . CYS A 1 94 ? 18.802 2.460 -1.305 1.00 83.81 94 CYS A C 1
ATOM 761 O O . CYS A 1 94 ? 19.344 3.209 -2.114 1.00 83.81 94 CYS A O 1
ATOM 763 N N . LEU A 1 95 ? 19.428 1.394 -0.799 1.00 84.25 95 LEU A N 1
ATOM 764 C CA . LEU A 1 95 ? 20.783 0.994 -1.211 1.00 84.25 95 LEU A CA 1
ATOM 765 C C . LEU A 1 95 ? 20.779 -0.201 -2.164 1.00 84.25 95 LEU A C 1
ATOM 767 O O . LEU A 1 95 ? 21.606 -0.273 -3.069 1.00 84.25 95 LEU A O 1
ATOM 771 N N . GLU A 1 96 ? 19.862 -1.142 -1.954 1.00 90.94 96 GLU A N 1
ATOM 772 C CA . GLU A 1 96 ? 19.747 -2.348 -2.769 1.00 90.94 96 GLU A CA 1
ATOM 773 C C . GLU A 1 96 ? 18.911 -2.062 -4.019 1.00 90.94 96 GLU A C 1
ATOM 775 O O . GLU A 1 96 ? 17.844 -1.450 -3.932 1.00 90.94 96 GLU A O 1
ATOM 780 N N . MET A 1 97 ? 19.384 -2.516 -5.185 1.00 90.25 97 MET A N 1
ATOM 781 C CA . MET A 1 97 ? 18.711 -2.268 -6.468 1.00 90.25 97 MET A CA 1
ATOM 782 C C . MET A 1 97 ? 17.281 -2.814 -6.484 1.00 90.25 97 MET A C 1
ATOM 784 O O . MET A 1 97 ? 16.386 -2.126 -6.969 1.00 90.25 97 MET A O 1
ATOM 788 N N . ASP A 1 98 ? 17.051 -3.982 -5.883 1.00 92.44 98 ASP A N 1
ATOM 789 C CA . ASP A 1 98 ? 15.722 -4.593 -5.792 1.00 92.44 98 ASP A CA 1
ATOM 790 C C . ASP A 1 98 ? 14.757 -3.712 -4.982 1.00 92.44 98 ASP A C 1
ATOM 792 O O . ASP A 1 98 ? 13.616 -3.500 -5.388 1.00 92.44 98 ASP A O 1
ATOM 796 N N . ILE A 1 99 ? 15.227 -3.109 -3.879 1.00 92.12 99 ILE A N 1
ATOM 797 C CA . ILE A 1 99 ? 14.426 -2.172 -3.075 1.00 92.12 99 ILE A CA 1
ATOM 798 C C . ILE A 1 99 ? 14.132 -0.901 -3.872 1.00 92.12 99 ILE A C 1
ATOM 800 O O . ILE A 1 99 ? 13.006 -0.410 -3.838 1.00 92.12 99 ILE A O 1
ATOM 804 N N . ILE A 1 100 ? 15.117 -0.368 -4.599 1.00 92.88 100 ILE A N 1
ATOM 805 C CA . ILE A 1 100 ? 14.945 0.838 -5.423 1.00 92.88 100 ILE A CA 1
ATOM 806 C C . ILE A 1 100 ? 13.909 0.591 -6.528 1.00 92.88 100 ILE A C 1
ATOM 808 O O . ILE A 1 100 ? 13.021 1.420 -6.734 1.00 92.88 100 ILE A O 1
ATOM 812 N N . GLN A 1 101 ? 13.994 -0.549 -7.216 1.00 95.00 101 GLN A N 1
ATOM 813 C CA . GLN A 1 101 ? 13.044 -0.927 -8.264 1.00 95.00 101 GLN A CA 1
ATOM 814 C C . GLN A 1 101 ? 11.642 -1.147 -7.697 1.00 95.00 101 GLN A C 1
ATOM 816 O O . GLN A 1 101 ? 10.677 -0.584 -8.219 1.00 95.00 101 GLN A O 1
ATOM 821 N N . LEU A 1 102 ? 11.527 -1.899 -6.598 1.00 95.56 102 LEU A N 1
ATOM 822 C CA . LEU A 1 102 ? 10.247 -2.147 -5.942 1.00 95.56 102 LEU A CA 1
ATOM 823 C C . LEU A 1 102 ? 9.617 -0.843 -5.436 1.00 95.56 102 LEU A C 1
ATOM 825 O O . LEU A 1 102 ? 8.418 -0.634 -5.600 1.00 95.56 102 LEU A O 1
ATOM 829 N N . PHE A 1 103 ? 10.424 0.063 -4.880 1.00 96.94 103 PHE A N 1
ATOM 830 C CA . PHE A 1 103 ? 9.968 1.378 -4.443 1.00 96.94 103 PHE A CA 1
ATOM 831 C C . PHE A 1 103 ? 9.475 2.218 -5.623 1.00 96.94 103 PHE A C 1
ATOM 833 O O . PHE A 1 103 ? 8.378 2.767 -5.567 1.00 96.94 103 PHE A O 1
ATOM 840 N N . SER A 1 104 ? 10.236 2.273 -6.721 1.00 96.75 104 SER A N 1
ATOM 841 C CA . SER A 1 104 ? 9.815 2.982 -7.934 1.00 96.75 104 SER A CA 1
ATOM 842 C C . SER A 1 104 ? 8.502 2.429 -8.493 1.00 96.75 104 SER A C 1
ATOM 844 O O . SER A 1 104 ? 7.651 3.211 -8.920 1.00 96.75 104 SER A O 1
ATOM 846 N N . HIS A 1 105 ? 8.315 1.108 -8.459 1.00 96.38 105 HIS A N 1
ATOM 847 C CA . HIS A 1 105 ? 7.066 0.479 -8.874 1.00 96.38 105 HIS A CA 1
ATOM 848 C C . HIS A 1 105 ? 5.908 0.851 -7.940 1.00 96.38 105 HIS A C 1
ATOM 850 O O . HIS A 1 105 ? 4.854 1.270 -8.409 1.00 96.38 105 HIS A O 1
ATOM 856 N N . ALA A 1 106 ? 6.127 0.790 -6.627 1.00 98.19 106 ALA A N 1
ATOM 857 C CA . ALA A 1 106 ? 5.124 1.142 -5.631 1.00 98.19 106 ALA A CA 1
ATOM 858 C C . ALA A 1 106 ? 4.665 2.608 -5.745 1.00 98.19 106 ALA A C 1
ATOM 860 O O . ALA A 1 106 ? 3.485 2.905 -5.558 1.00 98.19 106 ALA A O 1
ATOM 861 N N . ILE A 1 107 ? 5.579 3.529 -6.073 1.00 98.25 107 ILE A N 1
ATOM 862 C CA . ILE A 1 107 ? 5.239 4.933 -6.343 1.00 98.25 107 ILE A CA 1
ATOM 863 C C . ILE A 1 107 ? 4.345 5.046 -7.575 1.00 98.25 107 ILE A C 1
ATOM 865 O O . ILE A 1 107 ? 3.300 5.688 -7.494 1.00 98.25 107 ILE A O 1
ATOM 869 N N . ARG A 1 108 ? 4.718 4.382 -8.676 1.00 98.06 108 ARG A N 1
ATOM 870 C CA . ARG A 1 108 ? 3.923 4.379 -9.909 1.00 98.06 108 ARG A CA 1
ATOM 871 C C . ARG A 1 108 ? 2.510 3.858 -9.660 1.00 98.06 108 ARG A C 1
ATOM 873 O O . ARG A 1 108 ? 1.558 4.532 -10.021 1.00 98.06 108 ARG A O 1
ATOM 880 N N . GLU A 1 109 ? 2.363 2.726 -8.969 1.00 98.25 109 GLU A N 1
ATOM 881 C CA . GLU A 1 109 ? 1.038 2.181 -8.641 1.00 98.25 109 GLU A CA 1
ATOM 882 C C . GLU A 1 109 ? 0.193 3.154 -7.806 1.00 98.25 109 GLU A C 1
ATOM 884 O O . GLU A 1 109 ? -1.008 3.307 -8.040 1.00 98.25 109 GLU A O 1
ATOM 889 N N . ALA A 1 110 ? 0.805 3.821 -6.823 1.00 98.25 110 ALA A N 1
ATOM 890 C CA . ALA A 1 110 ? 0.107 4.792 -5.990 1.00 98.25 110 ALA A CA 1
ATOM 891 C C . ALA A 1 110 ? -0.341 6.021 -6.794 1.00 98.25 110 ALA A C 1
ATOM 893 O O . ALA A 1 110 ? -1.445 6.530 -6.579 1.00 98.25 110 ALA A O 1
ATOM 894 N N . GLU A 1 111 ? 0.497 6.496 -7.717 1.00 97.62 111 GLU A N 1
ATOM 895 C CA . GLU A 1 111 ? 0.159 7.584 -8.631 1.00 97.62 111 GLU A CA 1
ATOM 896 C C . GLU A 1 111 ? -0.953 7.162 -9.592 1.00 97.62 111 GLU A C 1
ATOM 898 O O . GLU A 1 111 ? -1.982 7.836 -9.620 1.00 97.62 111 GLU A O 1
ATOM 903 N N . ASP A 1 112 ? -0.827 6.016 -10.265 1.00 96.69 112 ASP A N 1
ATOM 904 C CA . ASP A 1 112 ? -1.832 5.449 -11.177 1.00 96.69 112 ASP A CA 1
ATOM 905 C C . ASP A 1 112 ? -3.202 5.303 -10.494 1.00 96.69 112 ASP A C 1
ATOM 907 O O . ASP A 1 112 ? -4.241 5.717 -11.029 1.00 96.69 112 ASP A O 1
ATOM 911 N N . TYR A 1 113 ? -3.216 4.818 -9.250 1.00 96.56 113 TYR A N 1
ATOM 912 C CA . TYR A 1 113 ? -4.421 4.768 -8.424 1.00 96.56 113 TYR A CA 1
ATOM 913 C C . TYR A 1 113 ? -5.029 6.162 -8.189 1.00 96.56 113 TYR A C 1
ATOM 915 O O . TYR A 1 113 ? -6.251 6.323 -8.174 1.00 96.56 113 TYR A O 1
ATOM 923 N N . LEU A 1 114 ? -4.204 7.194 -7.994 1.00 96.56 114 LEU A N 1
ATOM 924 C CA . LEU A 1 114 ? -4.654 8.560 -7.717 1.00 96.56 114 LEU A CA 1
ATOM 925 C C . LEU A 1 114 ? -5.099 9.344 -8.960 1.00 96.56 114 LEU A C 1
ATOM 927 O O . LEU A 1 114 ? -5.940 10.234 -8.798 1.00 96.56 114 LEU A O 1
ATOM 931 N N . ILE A 1 115 ? -4.592 9.036 -10.156 1.00 95.62 115 ILE A N 1
ATOM 932 C CA . ILE A 1 115 ? -5.077 9.615 -11.428 1.00 95.62 115 ILE A CA 1
ATOM 933 C C . ILE A 1 115 ? -6.319 8.897 -11.965 1.00 95.62 115 ILE A C 1
ATOM 935 O O . ILE A 1 115 ? -7.135 9.529 -12.636 1.00 95.62 115 ILE A O 1
ATOM 939 N N . THR A 1 116 ? -6.512 7.620 -11.628 1.00 93.88 116 THR A N 1
ATOM 940 C CA . THR A 1 116 ? -7.738 6.879 -11.965 1.00 93.88 116 THR A CA 1
ATOM 941 C C . THR A 1 116 ? -8.968 7.532 -11.317 1.00 93.88 116 THR A C 1
ATOM 943 O O . THR A 1 116 ? -8.904 8.020 -10.178 1.00 93.88 116 THR A O 1
ATOM 946 N N . ASP A 1 117 ? -10.108 7.550 -12.021 1.00 93.50 117 ASP A N 1
ATOM 947 C CA . ASP A 1 117 ? -11.363 8.078 -11.471 1.00 93.50 117 ASP A CA 1
ATOM 948 C C . ASP A 1 117 ? -11.737 7.351 -10.175 1.00 93.50 117 ASP A C 1
ATOM 950 O O . ASP A 1 117 ? -11.586 6.138 -10.048 1.00 93.50 117 ASP A O 1
ATOM 954 N N . LYS A 1 118 ? -12.241 8.097 -9.189 1.00 90.88 118 LYS A N 1
ATOM 955 C CA . LYS A 1 118 ? -12.503 7.563 -7.848 1.00 90.88 118 LYS A CA 1
ATOM 956 C C . LYS A 1 118 ? -13.470 6.372 -7.841 1.00 90.88 118 LYS A C 1
ATOM 958 O O . LYS A 1 118 ? -13.395 5.577 -6.908 1.00 90.88 118 LYS A O 1
ATOM 963 N N . LYS A 1 119 ? -14.370 6.262 -8.822 1.00 90.25 119 LYS A N 1
ATOM 964 C CA . LYS A 1 119 ? -15.337 5.157 -8.922 1.00 90.25 119 LYS A CA 1
ATOM 965 C C . LYS A 1 119 ? -14.740 3.887 -9.526 1.00 90.25 119 LYS A C 1
ATOM 967 O O . LYS A 1 119 ? -15.207 2.808 -9.193 1.00 90.25 119 LYS A O 1
ATOM 972 N N . GLU A 1 120 ? -13.705 4.032 -10.347 1.00 89.75 120 GLU A N 1
ATOM 973 C CA . GLU A 1 120 ? -13.029 2.932 -11.053 1.00 89.75 120 GLU A CA 1
ATOM 974 C C . GLU A 1 120 ? -11.778 2.437 -10.308 1.00 89.75 120 GLU A C 1
ATOM 976 O O . GLU A 1 120 ? -11.145 1.449 -10.679 1.00 89.75 120 GLU A O 1
ATOM 981 N N . ARG A 1 121 ? -11.392 3.141 -9.239 1.00 92.44 121 ARG A N 1
ATOM 982 C CA . ARG A 1 121 ? -10.228 2.803 -8.423 1.00 92.44 121 ARG A CA 1
ATOM 983 C C . ARG A 1 121 ? -10.362 1.422 -7.812 1.00 92.44 121 ARG A C 1
ATOM 985 O O . ARG A 1 121 ? -11.207 1.183 -6.952 1.00 92.44 121 ARG A O 1
ATOM 992 N N . THR A 1 122 ? -9.412 0.574 -8.170 1.00 92.56 122 THR A N 1
ATOM 993 C CA . THR A 1 122 ? -9.238 -0.742 -7.572 1.00 92.56 122 THR A CA 1
ATOM 994 C C . THR A 1 122 ? -7.768 -0.904 -7.217 1.00 92.56 122 THR A C 1
ATOM 996 O O . THR A 1 122 ? -6.895 -0.521 -7.994 1.00 92.56 122 THR A O 1
ATOM 999 N N . LEU A 1 123 ? -7.480 -1.396 -6.012 1.00 95.44 123 LEU A N 1
ATOM 1000 C CA . LEU A 1 123 ? -6.106 -1.738 -5.645 1.00 95.44 123 LEU A CA 1
ATOM 1001 C C . LEU A 1 123 ? -5.682 -2.993 -6.424 1.00 95.44 123 LEU A C 1
ATOM 1003 O O . LEU A 1 123 ? -6.542 -3.842 -6.683 1.00 95.44 123 LEU A O 1
ATOM 1007 N N . PRO A 1 124 ? -4.393 -3.142 -6.781 1.00 95.38 124 PRO A N 1
ATOM 1008 C CA . PRO A 1 124 ? -3.913 -4.358 -7.431 1.00 95.38 124 PRO A CA 1
ATOM 1009 C C . PRO A 1 124 ? -4.336 -5.614 -6.656 1.00 95.38 124 PRO A C 1
ATOM 1011 O O . PRO A 1 124 ? -4.336 -5.620 -5.428 1.00 95.38 124 PRO A O 1
ATOM 1014 N N . TYR A 1 125 ? -4.751 -6.663 -7.370 1.00 94.31 125 TYR A N 1
ATOM 1015 C CA . TYR A 1 125 ? -5.233 -7.933 -6.796 1.00 94.31 125 TYR A CA 1
ATOM 1016 C C . TYR A 1 125 ? -6.430 -7.835 -5.835 1.00 94.31 125 TYR A C 1
ATOM 1018 O O . TYR A 1 125 ? -6.798 -8.835 -5.221 1.00 94.31 125 TYR A O 1
ATOM 1026 N N . MET A 1 126 ? -7.073 -6.675 -5.714 1.00 93.69 126 MET A N 1
ATOM 1027 C CA . MET A 1 126 ? -8.348 -6.544 -5.019 1.00 93.69 126 MET A CA 1
ATOM 1028 C C . MET A 1 126 ? -9.484 -6.443 -6.027 1.00 93.69 126 MET A C 1
ATOM 1030 O O . MET A 1 126 ? -9.316 -5.942 -7.138 1.00 93.69 126 MET A O 1
ATOM 1034 N N . ILE A 1 127 ? -10.664 -6.880 -5.609 1.00 93.06 127 ILE A N 1
ATOM 1035 C CA . ILE A 1 127 ? -11.911 -6.672 -6.349 1.00 93.06 127 ILE A CA 1
ATOM 1036 C C . ILE A 1 127 ? -12.891 -5.842 -5.509 1.00 93.06 127 ILE A C 1
ATOM 1038 O O . ILE A 1 127 ? -12.740 -5.774 -4.287 1.00 93.06 127 ILE A O 1
ATOM 1042 N N . PRO A 1 128 ? -13.929 -5.223 -6.106 1.00 92.00 128 PRO A N 1
ATOM 1043 C CA . PRO A 1 128 ? -14.864 -4.375 -5.362 1.00 92.00 128 PRO A CA 1
ATOM 1044 C C . PRO A 1 128 ? -15.462 -5.045 -4.116 1.00 92.00 128 PRO A C 1
ATOM 1046 O O . PRO A 1 128 ? -15.575 -4.413 -3.067 1.00 92.00 128 PRO A O 1
ATOM 1049 N N . SER A 1 129 ? -15.761 -6.346 -4.189 1.00 93.19 129 SER A N 1
ATOM 1050 C CA . SER A 1 129 ? -16.321 -7.103 -3.065 1.00 93.19 129 SER A CA 1
ATOM 1051 C C . SER A 1 129 ? -15.375 -7.262 -1.871 1.00 93.19 129 SER A C 1
ATOM 1053 O O . SER A 1 129 ? -15.828 -7.578 -0.775 1.00 93.19 129 SER A O 1
ATOM 1055 N N . ASP A 1 130 ? -14.067 -7.064 -2.043 1.00 95.00 130 ASP A N 1
ATOM 1056 C CA . ASP A 1 130 ? -13.089 -7.174 -0.954 1.00 95.00 130 ASP A CA 1
ATOM 1057 C C . ASP A 1 130 ? -13.141 -5.975 0.009 1.00 95.00 130 ASP A C 1
ATOM 1059 O O . ASP A 1 130 ? -12.847 -6.116 1.201 1.00 95.00 130 ASP A O 1
ATOM 1063 N N . LEU A 1 131 ? -13.529 -4.803 -0.508 1.00 94.31 131 LEU A N 1
ATOM 1064 C CA . LEU A 1 131 ? -13.669 -3.538 0.227 1.00 94.31 131 LEU A CA 1
ATOM 1065 C C . LEU A 1 131 ? -15.131 -3.102 0.396 1.00 94.31 131 LEU A C 1
ATOM 1067 O O . LEU A 1 131 ? -15.399 -2.021 0.926 1.00 94.31 131 LEU A O 1
ATOM 1071 N N . ASP A 1 132 ? -16.076 -3.921 -0.051 1.00 92.69 132 ASP A N 1
ATOM 1072 C CA . ASP A 1 132 ? -17.497 -3.716 0.175 1.00 92.69 132 ASP A CA 1
ATOM 1073 C C . ASP A 1 132 ? -18.159 -5.039 0.581 1.00 92.69 132 ASP A C 1
ATOM 1075 O O . ASP A 1 132 ? -18.481 -5.876 -0.269 1.00 92.69 132 ASP A O 1
ATOM 1079 N N . PRO A 1 133 ? -18.406 -5.242 1.889 1.00 90.25 133 PRO A N 1
ATOM 1080 C CA . PRO A 1 133 ? -19.035 -6.457 2.375 1.00 90.25 133 PRO A CA 1
ATOM 1081 C C . PRO A 1 133 ? -20.439 -6.697 1.813 1.00 90.25 133 PRO A C 1
ATOM 1083 O O . PRO A 1 133 ? -20.887 -7.841 1.877 1.00 90.25 133 PRO A O 1
ATOM 1086 N N . SER A 1 134 ? -21.110 -5.673 1.269 1.00 91.31 134 SER A N 1
ATOM 1087 C CA . SER A 1 134 ? -22.455 -5.789 0.694 1.00 91.31 134 SER A CA 1
ATOM 1088 C C . SER A 1 134 ? -22.491 -6.415 -0.706 1.00 91.31 134 SER A C 1
ATOM 1090 O O . SER A 1 134 ? -23.548 -6.873 -1.132 1.00 91.31 134 SER A O 1
ATOM 1092 N N . ILE A 1 135 ? -21.354 -6.479 -1.407 1.00 91.44 135 ILE A N 1
ATOM 1093 C CA . ILE A 1 135 ? -21.248 -7.061 -2.752 1.00 91.44 135 ILE A CA 1
ATOM 1094 C C . ILE A 1 135 ? -20.807 -8.520 -2.627 1.00 91.44 135 ILE A C 1
ATOM 1096 O O . ILE A 1 135 ? -19.733 -8.785 -2.096 1.00 91.44 135 ILE A O 1
ATOM 1100 N N . GLU A 1 136 ? -21.583 -9.490 -3.104 1.00 89.31 136 GLU A N 1
ATOM 1101 C CA . GLU A 1 136 ? -21.192 -10.908 -3.025 1.00 89.31 136 GLU A CA 1
ATOM 1102 C C . GLU A 1 136 ? -19.844 -11.181 -3.726 1.00 89.31 136 GLU A C 1
ATOM 1104 O O . GLU A 1 136 ? -19.583 -10.628 -4.796 1.00 89.31 136 GLU A O 1
ATOM 1109 N N . PRO A 1 137 ? -18.944 -11.982 -3.116 1.00 87.12 137 PRO A N 1
ATOM 1110 C CA . PRO A 1 137 ? -17.691 -12.344 -3.765 1.00 87.12 137 PRO A CA 1
ATOM 1111 C C . PRO A 1 137 ? -17.957 -13.290 -4.946 1.00 87.12 137 PRO A C 1
ATOM 1113 O O . PRO A 1 137 ? -18.875 -14.110 -4.866 1.00 87.12 137 PRO A O 1
ATOM 1116 N N . PRO A 1 138 ? -17.133 -13.253 -6.007 1.00 87.19 138 PRO A N 1
ATOM 1117 C CA . PRO A 1 138 ? -17.209 -14.242 -7.074 1.00 87.19 138 PRO A CA 1
ATOM 1118 C C . PRO A 1 138 ? -17.042 -15.658 -6.512 1.00 87.19 138 PRO A C 1
ATOM 1120 O O . PRO A 1 138 ? -16.204 -15.896 -5.637 1.00 87.19 138 PRO A O 1
ATOM 1123 N N . SER A 1 139 ? -17.826 -16.614 -7.015 1.00 78.00 139 SER A N 1
ATOM 1124 C CA . SER A 1 139 ? -17.654 -18.022 -6.652 1.00 78.00 139 SER A CA 1
ATOM 1125 C C . SER A 1 139 ? -16.287 -18.525 -7.119 1.00 78.00 139 SER A C 1
ATOM 1127 O O . SER A 1 139 ? -15.839 -18.213 -8.223 1.00 78.00 139 SER A O 1
ATOM 1129 N N . ALA A 1 140 ? -15.614 -19.315 -6.281 1.00 68.00 140 ALA A N 1
ATOM 1130 C CA . ALA A 1 140 ? -14.421 -20.032 -6.705 1.00 68.00 140 ALA A CA 1
ATOM 1131 C C . ALA A 1 140 ? -14.822 -21.032 -7.799 1.00 68.00 140 ALA A C 1
ATOM 1133 O O . ALA A 1 140 ? -15.728 -21.840 -7.593 1.00 68.00 140 ALA A O 1
ATOM 1134 N N . VAL A 1 141 ? -14.176 -20.961 -8.963 1.00 60.41 141 VAL A N 1
ATOM 1135 C CA . VAL A 1 141 ? -14.368 -21.954 -10.023 1.00 60.41 141 VAL A CA 1
ATOM 1136 C C . VAL A 1 141 ? -13.711 -23.246 -9.545 1.00 60.41 141 VAL A C 1
ATOM 1138 O O . VAL A 1 141 ? -12.490 -23.378 -9.582 1.00 60.41 141 VAL A O 1
ATOM 1141 N N . VAL A 1 142 ? -14.515 -24.178 -9.041 1.00 58.28 142 VAL A N 1
ATOM 1142 C CA . VAL A 1 142 ? -14.072 -25.549 -8.784 1.00 58.28 142 VAL A CA 1
ATOM 1143 C C . VAL A 1 142 ? -14.126 -26.260 -10.129 1.00 58.28 142 VAL A C 1
ATOM 1145 O O . VAL A 1 142 ? -15.205 -26.514 -10.657 1.00 58.28 142 VAL A O 1
ATOM 1148 N N . ILE A 1 143 ? -12.963 -26.491 -10.735 1.00 54.03 143 ILE A N 1
ATOM 1149 C CA . ILE A 1 143 ? -12.873 -27.354 -11.910 1.00 54.03 143 ILE A CA 1
ATOM 1150 C C . ILE A 1 143 ? -12.944 -28.780 -11.367 1.00 54.03 143 ILE A C 1
ATOM 1152 O O . ILE A 1 143 ? -11.950 -29.283 -10.846 1.00 54.03 143 ILE A O 1
ATOM 1156 N N . ASP A 1 144 ? -14.123 -29.400 -11.434 1.00 50.19 144 ASP A N 1
ATOM 1157 C CA . ASP A 1 144 ? -14.250 -30.837 -11.204 1.00 50.19 144 ASP A CA 1
ATOM 1158 C C . ASP A 1 144 ? -13.470 -31.548 -12.313 1.00 50.19 144 ASP A C 1
ATOM 1160 O O . ASP A 1 144 ? -13.879 -31.585 -13.476 1.00 50.19 144 ASP A O 1
ATOM 1164 N N . LEU A 1 145 ? -12.299 -32.068 -11.951 1.00 54.06 145 LEU A N 1
ATOM 1165 C CA . LEU A 1 145 ? -11.591 -33.051 -12.754 1.00 54.06 145 LEU A CA 1
ATOM 1166 C C . LEU A 1 145 ? -12.445 -34.320 -12.717 1.00 54.06 145 LEU A C 1
ATOM 1168 O O . LEU A 1 145 ? -12.361 -35.104 -11.777 1.00 54.06 145 LEU A O 1
ATOM 1172 N N . VAL A 1 146 ? -13.331 -34.472 -13.699 1.00 55.19 146 VAL A N 1
ATOM 1173 C CA . VAL A 1 146 ? -14.063 -35.719 -13.915 1.00 55.19 146 VAL A CA 1
ATOM 1174 C C . VAL A 1 146 ? -13.056 -36.806 -14.299 1.00 55.19 146 VAL A C 1
ATOM 1176 O O . VAL A 1 146 ? -12.586 -36.850 -15.436 1.00 55.19 146 VAL A O 1
ATOM 1179 N N . ASP A 1 147 ? -12.700 -37.664 -13.340 1.00 49.88 147 ASP A N 1
ATOM 1180 C CA . ASP A 1 147 ? -12.081 -38.961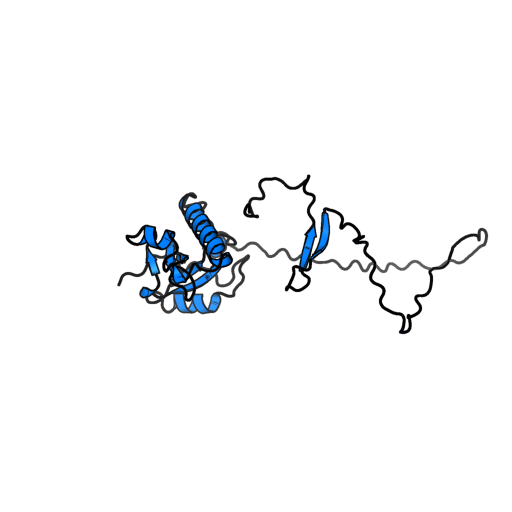 -13.623 1.00 49.88 147 ASP A CA 1
ATOM 1181 C C . ASP A 1 147 ? -13.060 -39.733 -14.510 1.00 49.88 147 ASP A C 1
ATOM 1183 O O . ASP A 1 147 ? -14.143 -40.135 -14.082 1.00 49.88 147 ASP A O 1
ATOM 1187 N N . SER A 1 148 ? -12.718 -39.843 -15.790 1.00 46.59 148 SER A N 1
ATOM 1188 C CA . SER A 1 148 ? -13.482 -40.622 -16.759 1.00 46.59 148 SER A CA 1
ATOM 1189 C C . SER A 1 148 ? -12.988 -42.066 -16.704 1.00 46.59 148 SER A C 1
ATOM 1191 O O . SER A 1 148 ? -12.282 -42.512 -17.603 1.00 46.59 148 SER A O 1
ATOM 1193 N N . ASP A 1 149 ? -13.333 -42.773 -15.629 1.00 53.28 149 ASP A N 1
ATOM 1194 C CA . ASP A 1 149 ? -13.264 -44.235 -15.581 1.00 53.28 149 ASP A CA 1
ATOM 1195 C C . ASP A 1 149 ? -14.585 -44.788 -16.144 1.00 53.28 149 ASP A C 1
ATOM 1197 O O . ASP A 1 149 ? -15.521 -45.096 -15.406 1.00 53.28 149 ASP A O 1
ATOM 1201 N N . GLU A 1 150 ? -14.693 -44.865 -17.473 1.00 47.66 150 GLU A N 1
ATOM 1202 C CA . GLU A 1 150 ? -15.724 -45.674 -18.137 1.00 47.66 150 GLU A CA 1
ATOM 1203 C C . GLU A 1 150 ? -15.143 -47.066 -18.436 1.00 47.66 150 GLU A C 1
ATOM 1205 O O . GLU A 1 150 ? -14.592 -47.326 -19.506 1.00 47.66 150 GLU A O 1
ATOM 1210 N N . ASP A 1 151 ? -15.250 -47.958 -17.446 1.00 51.09 151 ASP A N 1
ATOM 1211 C CA . ASP A 1 151 ? -15.247 -49.410 -17.642 1.00 51.09 151 ASP A CA 1
ATOM 1212 C C . ASP A 1 151 ? -16.598 -49.804 -18.266 1.00 51.09 151 ASP A C 1
ATOM 1214 O O . ASP A 1 151 ? -17.604 -49.902 -17.563 1.00 51.09 151 ASP A O 1
ATOM 1218 N N . ASP A 1 152 ? -16.630 -50.034 -19.581 1.00 42.16 152 ASP A N 1
ATOM 1219 C CA . ASP A 1 152 ? -17.752 -50.705 -20.247 1.00 42.16 152 ASP A CA 1
ATOM 1220 C C . ASP A 1 152 ? -17.313 -52.084 -20.770 1.00 42.16 152 ASP A C 1
ATOM 1222 O O . ASP A 1 152 ? -16.477 -52.229 -21.670 1.00 42.16 152 ASP A O 1
ATOM 1226 N N . ASP A 1 153 ? -17.905 -53.109 -20.158 1.00 42.62 153 ASP A N 1
ATOM 1227 C CA . ASP A 1 153 ? -17.772 -54.535 -20.438 1.00 42.62 153 ASP A CA 1
ATOM 1228 C C . ASP A 1 153 ? -18.128 -54.894 -21.898 1.00 42.62 153 ASP A C 1
ATOM 1230 O O . ASP A 1 153 ? -19.285 -54.805 -22.317 1.00 42.62 153 ASP A O 1
ATOM 1234 N N . VAL A 1 154 ? -17.169 -55.438 -22.661 1.00 39.47 154 VAL A N 1
ATOM 1235 C CA . VAL A 1 154 ? -17.440 -56.111 -23.948 1.00 39.47 154 VAL A CA 1
ATOM 1236 C C . VAL A 1 154 ? -17.015 -57.588 -23.883 1.00 39.47 154 VAL A C 1
ATOM 1238 O O . VAL A 1 154 ? -15.825 -57.876 -23.731 1.00 39.47 154 VAL A O 1
ATOM 1241 N N . PRO A 1 155 ? -17.945 -58.559 -24.030 1.00 35.09 155 PRO A N 1
ATOM 1242 C CA . PRO A 1 155 ? -17.621 -59.983 -23.998 1.00 35.09 155 PRO A CA 1
ATOM 1243 C C . PRO A 1 155 ? -16.845 -60.480 -25.227 1.00 35.09 155 PRO A C 1
ATOM 1245 O O . PRO A 1 155 ? -17.157 -60.182 -26.378 1.00 35.09 155 PRO A O 1
ATOM 1248 N N . PHE A 1 156 ? -15.870 -61.331 -24.925 1.00 30.55 156 PHE A N 1
ATOM 1249 C CA . PHE A 1 156 ? -14.898 -62.018 -25.773 1.00 30.55 156 PHE A CA 1
ATOM 1250 C C . PHE A 1 156 ? -15.520 -62.950 -26.846 1.00 30.55 156 PHE A C 1
ATOM 1252 O O . PHE A 1 156 ? -16.315 -63.834 -26.521 1.00 30.55 156 PHE A O 1
ATOM 1259 N N . GLN A 1 157 ? -15.075 -62.843 -28.106 1.00 31.44 157 GLN A N 1
ATOM 1260 C CA . GLN A 1 157 ? -15.108 -63.936 -29.095 1.00 31.44 157 GLN A CA 1
ATOM 1261 C C . GLN A 1 157 ? -13.731 -64.075 -29.767 1.00 31.44 157 GLN A C 1
ATOM 1263 O O . GLN A 1 157 ? -13.160 -63.108 -30.262 1.00 31.44 157 GLN A O 1
ATOM 1268 N N . GLU A 1 158 ? -13.213 -65.301 -29.777 1.00 29.67 158 GLU A N 1
ATOM 1269 C CA . GLU A 1 158 ? -11.890 -65.726 -30.263 1.00 29.67 158 GLU A CA 1
ATOM 1270 C C . GLU A 1 158 ? -12.079 -66.742 -31.434 1.00 29.67 158 GLU A C 1
ATOM 1272 O O . GLU A 1 158 ? -13.197 -67.213 -31.645 1.00 29.67 158 GLU A O 1
ATOM 1277 N N . PRO A 1 159 ? -11.039 -67.197 -32.165 1.00 42.88 159 PRO A N 1
ATOM 1278 C CA . PRO A 1 159 ? -10.361 -66.520 -33.278 1.00 42.88 159 PRO A CA 1
ATOM 1279 C C . PRO A 1 159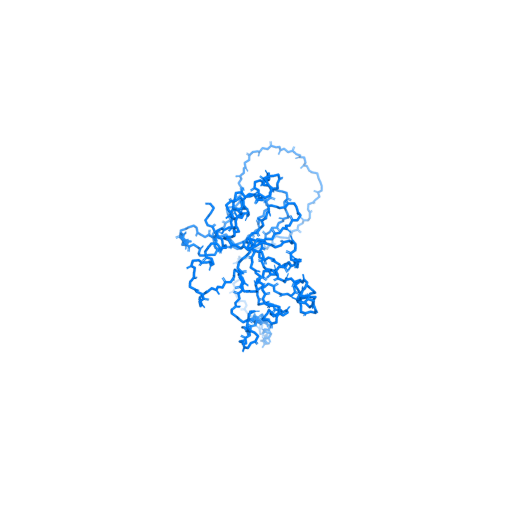 ? -10.356 -67.352 -34.590 1.00 42.88 159 PRO A C 1
ATOM 1281 O O . PRO A 1 159 ? -10.349 -68.581 -34.552 1.00 42.88 159 PRO A O 1
ATOM 1284 N N . THR A 1 160 ? -10.165 -66.728 -35.764 1.00 28.02 160 THR A N 1
ATOM 1285 C CA . THR A 1 160 ? -9.621 -67.450 -36.941 1.00 28.02 160 THR A CA 1
ATOM 1286 C C . THR A 1 160 ? -8.663 -66.604 -37.776 1.00 28.02 160 THR A C 1
ATOM 1288 O O . THR A 1 160 ? -9.050 -65.682 -38.482 1.00 28.02 160 THR A O 1
ATOM 1291 N N . LYS A 1 161 ? -7.388 -66.983 -37.633 1.00 34.94 161 LYS A N 1
ATOM 1292 C CA . LYS A 1 161 ? -6.245 -66.935 -38.555 1.00 34.94 161 LYS A CA 1
ATOM 1293 C C . LYS A 1 161 ? -6.521 -66.368 -39.955 1.00 34.94 161 LYS A C 1
ATOM 1295 O O . LYS A 1 161 ? -7.155 -67.032 -40.759 1.00 34.94 161 LYS A O 1
ATOM 1300 N N . GLU A 1 162 ? -5.894 -65.240 -40.269 1.00 33.09 162 GLU A N 1
ATOM 1301 C CA . GLU A 1 162 ? -4.766 -65.165 -41.211 1.00 33.09 162 GLU A CA 1
ATOM 1302 C C . GLU A 1 162 ? -4.339 -63.703 -41.381 1.00 33.09 162 GLU A C 1
ATOM 1304 O O . GLU A 1 162 ? -5.030 -62.920 -42.013 1.00 33.09 162 GLU A O 1
ATOM 1309 N N . MET A 1 163 ? -3.209 -63.349 -40.760 1.00 32.25 163 MET A N 1
ATOM 1310 C CA . MET A 1 163 ? -2.164 -62.432 -41.248 1.00 32.25 163 MET A CA 1
ATOM 1311 C C . MET A 1 163 ? -1.297 -62.015 -40.057 1.00 32.25 163 MET A C 1
ATOM 1313 O O . MET A 1 163 ? -1.354 -60.909 -39.532 1.00 32.25 163 MET A O 1
ATOM 1317 N N . GLN A 1 164 ? -0.451 -62.953 -39.628 1.00 33.22 164 GLN A N 1
ATOM 1318 C CA . GLN A 1 164 ? 0.857 -62.579 -39.108 1.00 33.22 164 GLN A CA 1
ATOM 1319 C C . GLN A 1 164 ? 1.608 -61.897 -40.258 1.00 33.22 164 GLN A C 1
ATOM 1321 O O . GLN A 1 164 ? 1.670 -62.469 -41.345 1.00 33.22 164 GLN A O 1
ATOM 1326 N N . THR A 1 165 ? 2.161 -60.701 -40.054 1.00 30.50 165 THR A N 1
ATOM 1327 C CA . THR A 1 165 ? 3.621 -60.477 -39.987 1.00 30.50 165 THR A CA 1
ATOM 1328 C C . THR A 1 165 ? 3.915 -58.988 -39.706 1.00 30.50 165 THR A C 1
ATOM 1330 O O . THR A 1 165 ? 3.338 -58.112 -40.338 1.00 30.50 165 THR A O 1
ATOM 1333 N N . PHE A 1 166 ? 4.876 -58.756 -38.798 1.00 32.69 166 PHE A N 1
ATOM 1334 C CA . PHE A 1 166 ? 5.615 -57.516 -38.483 1.00 32.69 166 PHE A CA 1
ATOM 1335 C C . PHE A 1 166 ? 5.085 -56.612 -37.354 1.00 32.69 166 PHE A C 1
ATOM 1337 O O . PHE A 1 166 ? 4.598 -55.512 -37.581 1.00 32.69 166 PHE A O 1
ATOM 1344 N N . MET A 1 167 ? 5.344 -57.022 -36.107 1.00 33.62 167 MET A N 1
ATOM 1345 C CA . MET A 1 167 ? 5.640 -56.086 -35.012 1.00 33.62 167 MET A CA 1
ATOM 1346 C C . MET A 1 167 ? 7.121 -56.211 -34.625 1.00 33.62 167 MET A C 1
ATOM 1348 O O . MET A 1 167 ? 7.602 -57.343 -34.521 1.00 33.62 167 MET A O 1
ATOM 1352 N N . PRO A 1 168 ? 7.849 -55.116 -34.343 1.00 31.91 168 PRO A N 1
ATOM 1353 C CA . PRO A 1 168 ? 9.000 -55.163 -33.457 1.00 31.91 168 PRO A CA 1
ATOM 1354 C C . PRO A 1 168 ? 8.556 -54.913 -32.004 1.00 31.91 168 PRO A C 1
ATOM 1356 O O . PRO A 1 168 ? 7.703 -54.072 -31.729 1.00 31.91 168 PRO A O 1
ATOM 1359 N N . ALA A 1 169 ? 9.129 -55.682 -31.080 1.00 41.16 169 ALA A N 1
ATOM 1360 C CA . ALA A 1 169 ? 8.859 -55.633 -29.645 1.00 41.16 169 ALA A CA 1
ATOM 1361 C C . ALA A 1 169 ? 9.429 -54.364 -28.966 1.00 41.16 169 ALA A C 1
ATOM 1363 O O . ALA A 1 169 ? 10.441 -53.832 -29.429 1.00 41.16 169 ALA A O 1
ATOM 1364 N N . PRO A 1 170 ? 8.848 -53.907 -27.839 1.00 38.34 170 PRO A N 1
ATOM 1365 C CA . PRO A 1 170 ? 9.433 -52.851 -27.012 1.00 38.34 170 PRO A CA 1
ATOM 1366 C C . PRO A 1 170 ? 10.657 -53.374 -26.230 1.00 38.34 170 PRO A C 1
ATOM 1368 O O . PRO A 1 170 ? 10.614 -54.496 -25.719 1.00 38.34 170 PRO A O 1
ATOM 1371 N N . PRO A 1 171 ? 11.757 -52.603 -26.101 1.00 36.41 171 PRO A N 1
ATOM 1372 C CA . PRO A 1 171 ? 12.920 -53.048 -25.345 1.00 36.41 171 PRO A CA 1
ATOM 1373 C C . PRO A 1 171 ? 12.704 -52.894 -23.833 1.00 36.41 171 PRO A C 1
ATOM 1375 O O . PRO A 1 171 ? 12.358 -51.826 -23.328 1.00 36.41 171 PRO A O 1
ATOM 1378 N N . SER A 1 172 ? 12.973 -53.980 -23.111 1.00 36.03 172 SER A N 1
ATOM 1379 C CA . SER A 1 172 ? 13.047 -54.053 -21.653 1.00 36.03 172 SER A CA 1
ATOM 1380 C C . SER A 1 172 ? 14.186 -53.180 -21.113 1.00 36.03 172 SER A C 1
ATOM 1382 O O . SER A 1 172 ? 15.357 -53.406 -21.425 1.00 36.03 172 SER A O 1
ATOM 1384 N N . ILE A 1 173 ? 13.862 -52.202 -20.264 1.00 36.19 173 ILE A N 1
ATOM 1385 C CA . ILE A 1 173 ? 14.853 -51.342 -19.607 1.00 36.19 173 ILE A CA 1
ATOM 1386 C C . ILE A 1 173 ? 15.601 -52.161 -18.550 1.00 36.19 173 ILE A C 1
ATOM 1388 O O . ILE A 1 173 ? 15.061 -52.512 -17.501 1.00 36.19 173 ILE A O 1
ATOM 1392 N N . SER A 1 174 ? 16.867 -52.457 -18.838 1.00 31.59 174 SER A N 1
ATOM 1393 C CA . SER A 1 174 ? 17.819 -53.031 -17.888 1.00 31.59 174 SER A CA 1
ATOM 1394 C C . SER A 1 174 ? 18.598 -51.910 -17.196 1.00 31.59 174 SER A C 1
ATOM 1396 O O . SER A 1 174 ? 19.062 -50.968 -17.833 1.00 31.59 174 SER A O 1
ATOM 1398 N N . ARG A 1 175 ? 18.736 -52.029 -15.875 1.00 40.19 175 ARG A N 1
ATOM 1399 C CA . ARG A 1 175 ? 19.452 -51.117 -14.970 1.00 40.19 175 ARG A CA 1
ATOM 1400 C C . ARG A 1 175 ? 20.945 -51.009 -15.338 1.00 40.19 175 ARG A C 1
ATOM 1402 O O . ARG A 1 175 ? 21.595 -52.053 -15.363 1.00 40.19 175 ARG A O 1
ATOM 1409 N N . PRO A 1 176 ? 21.536 -49.812 -15.524 1.00 30.78 176 PRO A N 1
ATOM 1410 C CA . PRO A 1 176 ? 22.980 -49.710 -15.689 1.00 30.78 176 PRO A CA 1
ATOM 1411 C C . PRO A 1 176 ? 23.700 -49.690 -14.341 1.00 30.78 176 PRO A C 1
ATOM 1413 O O . PRO A 1 176 ? 23.368 -48.931 -13.426 1.00 30.78 176 PRO A O 1
ATOM 1416 N N . SER A 1 177 ? 24.697 -50.559 -14.262 1.00 29.70 177 SER A N 1
ATOM 1417 C CA . SER A 1 177 ? 25.770 -50.609 -13.284 1.00 29.70 177 SER A CA 1
ATOM 1418 C C . SER A 1 177 ? 26.716 -49.410 -13.395 1.00 29.70 177 SER A C 1
ATOM 1420 O O . SER A 1 177 ? 26.881 -48.796 -14.443 1.00 29.70 177 SER A O 1
ATOM 1422 N N . GLN A 1 178 ? 27.337 -49.126 -12.259 1.00 38.09 178 GLN A N 1
ATOM 1423 C CA . GLN A 1 178 ? 28.399 -48.163 -11.997 1.00 38.09 178 GLN A CA 1
ATOM 1424 C C . GLN A 1 178 ? 29.625 -48.352 -12.919 1.00 38.09 178 GLN A C 1
ATOM 1426 O O . GLN A 1 178 ? 29.904 -49.476 -13.314 1.00 38.09 178 GLN A O 1
ATOM 1431 N N . SER A 1 179 ? 30.368 -47.252 -13.115 1.00 37.78 179 SER A N 1
ATOM 1432 C CA . SER A 1 179 ? 31.687 -47.073 -13.765 1.00 37.78 179 SER A CA 1
ATOM 1433 C C . SER A 1 179 ? 31.721 -46.848 -15.281 1.00 37.78 179 SER A C 1
ATOM 1435 O O . SER A 1 179 ? 31.706 -47.799 -16.046 1.00 37.78 179 SER A O 1
ATOM 1437 N N . ASP A 1 180 ? 31.836 -45.579 -15.686 1.00 32.34 180 ASP A N 1
ATOM 1438 C CA . ASP A 1 180 ? 32.965 -45.037 -16.470 1.00 32.34 180 ASP A CA 1
ATOM 1439 C C . ASP A 1 180 ? 32.737 -43.520 -16.649 1.00 32.34 180 ASP A C 1
ATOM 1441 O O . ASP A 1 180 ? 31.718 -43.080 -17.164 1.00 32.34 180 ASP A O 1
ATOM 1445 N N . ARG A 1 181 ? 33.442 -42.696 -15.867 1.00 32.25 181 ARG A N 1
ATOM 1446 C CA . ARG A 1 181 ? 34.666 -41.963 -16.239 1.00 32.25 181 ARG A CA 1
ATOM 1447 C C . ARG A 1 181 ? 34.345 -40.671 -17.008 1.00 32.25 181 ARG A C 1
ATOM 1449 O O . ARG A 1 181 ? 33.838 -40.689 -18.117 1.00 32.25 181 ARG A O 1
ATOM 1456 N N . PHE A 1 182 ? 34.617 -39.552 -16.335 1.00 39.34 182 PHE A N 1
ATOM 1457 C CA . PHE A 1 182 ? 34.523 -38.185 -16.843 1.00 39.34 182 PHE A CA 1
ATOM 1458 C C . PHE A 1 182 ? 35.317 -38.022 -18.139 1.00 39.34 182 PHE A C 1
ATOM 1460 O O . PHE A 1 182 ? 36.527 -38.221 -18.105 1.00 39.34 182 PHE A O 1
ATOM 1467 N N . ASP A 1 183 ? 34.663 -37.535 -19.192 1.00 30.91 183 ASP A N 1
ATOM 1468 C CA . ASP A 1 183 ? 35.317 -36.790 -20.264 1.00 30.91 183 ASP A CA 1
ATOM 1469 C C . ASP A 1 183 ? 34.488 -35.539 -20.586 1.00 30.91 183 ASP A C 1
ATOM 1471 O O . ASP A 1 183 ? 33.294 -35.589 -20.882 1.00 30.91 183 ASP A O 1
ATOM 1475 N N . ILE A 1 184 ? 35.146 -34.391 -20.433 1.00 42.06 184 ILE A N 1
ATOM 1476 C CA . ILE A 1 184 ? 34.653 -33.056 -20.759 1.00 42.06 184 ILE A CA 1
ATOM 1477 C C . ILE A 1 184 ? 34.839 -32.861 -22.265 1.00 42.06 184 ILE A C 1
ATOM 1479 O O . ILE A 1 184 ? 35.975 -32.791 -22.727 1.00 42.06 184 ILE A O 1
ATOM 1483 N N . ALA A 1 185 ? 33.743 -32.730 -23.013 1.00 33.06 185 ALA A N 1
ATOM 1484 C CA . ALA A 1 185 ? 33.745 -32.202 -24.376 1.00 33.06 185 ALA A CA 1
ATOM 1485 C C . ALA A 1 185 ? 32.373 -31.595 -24.726 1.00 33.06 185 ALA A C 1
ATOM 1487 O O . ALA A 1 185 ? 31.428 -32.281 -25.093 1.00 33.06 185 ALA A O 1
ATOM 1488 N N . ASP A 1 186 ? 32.280 -30.289 -24.498 1.00 42.09 186 ASP A N 1
ATOM 1489 C CA . ASP A 1 186 ? 31.682 -29.267 -25.364 1.00 42.09 186 ASP A CA 1
ATOM 1490 C C . ASP A 1 186 ? 30.738 -29.733 -26.505 1.00 42.09 186 ASP A C 1
ATOM 1492 O O . ASP A 1 186 ? 31.172 -29.991 -27.624 1.00 42.09 186 ASP A O 1
ATOM 1496 N N . SER A 1 187 ? 29.425 -29.777 -26.238 1.00 36.12 187 SER A N 1
ATOM 1497 C CA . SER A 1 187 ? 28.377 -29.357 -27.187 1.00 36.12 187 SER A CA 1
ATOM 1498 C C . SER A 1 187 ? 27.041 -29.207 -26.446 1.00 36.12 187 SER A C 1
ATOM 1500 O O . SER A 1 187 ? 26.381 -30.192 -26.107 1.00 36.12 187 SER A O 1
ATOM 1502 N N . HIS A 1 188 ? 26.628 -27.972 -26.169 1.00 40.47 188 HIS A N 1
ATOM 1503 C CA . HIS A 1 188 ? 25.296 -27.668 -25.645 1.00 40.47 188 HIS A CA 1
ATOM 1504 C C . HIS A 1 188 ? 24.240 -27.900 -26.736 1.00 40.47 188 HIS A C 1
ATOM 1506 O O . HIS A 1 188 ? 23.872 -26.978 -27.457 1.00 40.47 188 HIS A O 1
ATOM 1512 N N . HIS A 1 189 ? 23.743 -29.130 -26.862 1.00 41.59 189 HIS A N 1
ATOM 1513 C CA . HIS A 1 189 ? 22.489 -29.409 -27.559 1.00 41.59 189 HIS A CA 1
ATOM 1514 C C . HIS A 1 189 ? 21.408 -29.643 -26.502 1.00 41.59 189 HIS A C 1
ATOM 1516 O O . HIS A 1 189 ? 21.097 -30.772 -26.127 1.00 41.59 189 HIS A O 1
ATOM 1522 N N . THR A 1 190 ? 20.900 -28.552 -25.931 1.00 47.38 190 THR A N 1
ATOM 1523 C CA . THR A 1 190 ? 19.668 -28.608 -25.143 1.00 47.38 190 THR A CA 1
ATOM 1524 C C . THR A 1 190 ? 18.504 -28.774 -26.119 1.00 47.38 190 THR A C 1
ATOM 1526 O O . THR A 1 190 ? 18.421 -27.970 -27.048 1.00 47.38 190 THR A O 1
ATOM 1529 N N . PRO A 1 191 ? 17.628 -29.785 -25.963 1.00 54.09 191 PRO A N 1
ATOM 1530 C CA . PRO A 1 191 ? 16.418 -29.875 -26.770 1.00 54.09 191 PRO A CA 1
ATOM 1531 C C . PRO A 1 191 ? 15.601 -28.597 -26.574 1.00 54.09 191 PRO A C 1
ATOM 1533 O O . PRO A 1 191 ? 15.370 -28.175 -25.439 1.00 54.09 191 PRO A O 1
ATOM 1536 N N . ASP A 1 192 ? 15.246 -27.962 -27.687 1.00 77.75 192 ASP A N 1
ATOM 1537 C CA . ASP A 1 192 ? 14.514 -26.702 -27.698 1.00 77.75 192 ASP A CA 1
ATOM 1538 C C . ASP A 1 192 ? 13.120 -26.922 -27.097 1.00 77.75 192 ASP A C 1
ATOM 1540 O O . ASP A 1 192 ? 12.426 -27.884 -27.445 1.00 77.75 192 ASP A O 1
ATOM 1544 N N . VAL A 1 193 ? 12.735 -26.087 -26.134 1.00 82.06 193 VAL A N 1
ATOM 1545 C CA . VAL A 1 193 ? 11.444 -26.222 -25.455 1.00 82.06 193 VAL A CA 1
ATOM 1546 C C . VAL A 1 193 ? 10.393 -25.531 -26.324 1.00 82.06 193 VAL A C 1
ATOM 1548 O O . VAL A 1 193 ? 10.524 -24.333 -26.569 1.00 82.06 193 VAL A O 1
ATOM 1551 N N . PRO A 1 194 ? 9.354 -26.240 -26.800 1.00 85.69 194 PRO A N 1
ATOM 1552 C CA . PRO A 1 194 ? 8.395 -25.664 -27.734 1.00 85.69 194 PRO A CA 1
ATOM 1553 C C . PRO A 1 194 ? 7.584 -24.532 -27.092 1.00 85.69 194 PRO A C 1
ATOM 1555 O O . PRO A 1 194 ? 7.205 -24.606 -25.920 1.00 85.69 194 PRO A O 1
ATOM 1558 N N . TYR A 1 195 ? 7.260 -23.510 -27.886 1.00 88.06 195 TYR A N 1
ATOM 1559 C CA . TYR A 1 195 ? 6.298 -22.481 -27.497 1.00 88.06 195 TYR A CA 1
ATOM 1560 C C . TYR A 1 195 ? 4.915 -23.075 -27.204 1.00 88.06 195 TYR A C 1
ATOM 1562 O O . TYR A 1 195 ? 4.537 -24.123 -27.727 1.00 88.06 195 TYR A O 1
ATOM 1570 N N . ASN A 1 196 ? 4.156 -22.375 -26.365 1.00 83.19 196 ASN A N 1
ATOM 1571 C CA . ASN A 1 196 ? 2.838 -22.757 -25.862 1.00 83.19 196 ASN A CA 1
ATOM 1572 C C . ASN A 1 196 ? 2.833 -24.079 -25.077 1.00 83.19 196 ASN A C 1
ATOM 1574 O O . ASN A 1 196 ? 1.883 -24.857 -25.149 1.00 83.19 196 ASN A O 1
ATOM 1578 N N . SER A 1 197 ? 3.904 -24.337 -24.320 1.00 86.38 197 SER A N 1
ATOM 1579 C CA . SER A 1 197 ? 4.036 -25.535 -23.490 1.00 86.38 197 SER A CA 1
ATOM 1580 C C . SER A 1 197 ? 4.333 -25.201 -22.028 1.00 86.38 197 SER A C 1
ATOM 1582 O O . SER A 1 197 ? 4.843 -24.127 -21.696 1.00 86.38 197 SER A O 1
ATOM 1584 N N . LEU A 1 198 ? 3.999 -26.138 -21.137 1.00 90.19 198 LEU A N 1
ATOM 1585 C CA . LEU A 1 198 ? 4.450 -26.104 -19.751 1.00 90.19 198 LEU A CA 1
ATOM 1586 C C . LEU A 1 198 ? 5.858 -26.686 -19.665 1.00 90.19 198 LEU A C 1
ATOM 1588 O O . LEU A 1 198 ? 6.126 -27.784 -20.150 1.00 90.19 198 LEU A O 1
ATOM 1592 N N . ALA A 1 199 ? 6.738 -25.957 -18.996 1.00 90.12 199 ALA A N 1
ATOM 1593 C CA . ALA A 1 199 ? 8.123 -26.330 -18.801 1.00 90.12 199 ALA A CA 1
ATOM 1594 C C . ALA A 1 199 ? 8.563 -26.062 -17.362 1.00 90.12 199 ALA A C 1
ATOM 1596 O O . ALA A 1 199 ? 7.828 -25.518 -16.538 1.00 90.12 199 ALA A O 1
ATOM 1597 N N . TRP A 1 200 ? 9.795 -26.452 -17.065 1.00 88.38 200 TRP A N 1
ATOM 1598 C CA . TRP A 1 200 ? 10.442 -26.159 -15.798 1.00 88.38 200 TRP A CA 1
ATOM 1599 C C . TRP A 1 200 ? 11.629 -25.238 -16.051 1.00 88.38 200 TRP A C 1
ATOM 1601 O O . TRP A 1 200 ? 12.423 -25.484 -16.958 1.00 88.38 200 TRP A O 1
ATOM 1611 N N . VAL A 1 201 ? 11.775 -24.194 -15.236 1.00 87.69 201 VAL A N 1
ATOM 1612 C CA . VAL A 1 201 ? 12.944 -23.307 -15.258 1.00 87.69 201 VAL A CA 1
ATOM 1613 C C . VAL A 1 201 ? 13.692 -23.404 -13.936 1.00 87.69 201 VAL A C 1
ATOM 1615 O O . VAL A 1 201 ? 13.083 -23.531 -12.874 1.00 87.69 201 VAL A O 1
ATOM 1618 N N . ARG A 1 202 ? 15.026 -23.338 -13.988 1.00 86.75 202 ARG A N 1
ATOM 1619 C CA . ARG A 1 202 ? 15.872 -23.252 -12.791 1.00 86.75 202 ARG A CA 1
ATOM 1620 C C . ARG A 1 202 ? 16.750 -22.006 -12.840 1.00 86.75 202 ARG A C 1
ATOM 1622 O O . ARG A 1 202 ? 17.874 -22.076 -13.348 1.00 86.75 202 ARG A O 1
ATOM 1629 N N . PRO A 1 203 ? 16.273 -20.870 -12.307 1.00 80.25 203 PRO A N 1
ATOM 1630 C CA . PRO A 1 203 ? 17.105 -19.692 -12.126 1.00 80.25 203 PRO A CA 1
ATOM 1631 C C . PRO A 1 203 ? 18.297 -20.025 -11.218 1.00 80.25 203 PRO A C 1
ATOM 1633 O O . PRO A 1 203 ? 18.203 -20.873 -10.323 1.00 80.25 203 PRO A O 1
ATOM 1636 N N . ARG A 1 204 ? 19.448 -19.380 -11.440 1.00 76.12 204 ARG A N 1
ATOM 1637 C CA . ARG A 1 204 ? 20.632 -19.614 -10.597 1.00 76.12 204 ARG A CA 1
ATOM 1638 C C . ARG A 1 204 ? 20.298 -19.270 -9.142 1.00 76.12 204 ARG A C 1
ATOM 1640 O O . ARG A 1 204 ? 19.945 -18.137 -8.851 1.00 76.12 204 ARG A O 1
ATOM 1647 N N . GLY A 1 205 ? 20.439 -20.249 -8.247 1.00 76.44 205 GLY A N 1
ATOM 1648 C CA . GLY A 1 205 ? 20.193 -20.078 -6.811 1.00 76.44 205 GLY A CA 1
ATOM 1649 C C . GLY A 1 205 ? 18.762 -20.365 -6.341 1.00 76.44 205 GLY A C 1
ATOM 1650 O O . GLY A 1 205 ? 18.510 -20.249 -5.147 1.00 76.44 205 GLY A O 1
ATOM 1651 N N . TYR A 1 206 ? 17.853 -20.783 -7.228 1.00 76.81 206 TYR A N 1
ATOM 1652 C CA . TYR A 1 206 ? 16.452 -21.073 -6.899 1.00 76.81 206 TYR A CA 1
ATOM 1653 C C . TYR A 1 206 ? 16.067 -22.526 -7.244 1.00 76.81 206 TYR A C 1
ATOM 1655 O O . TYR A 1 206 ? 16.743 -23.163 -8.062 1.00 76.81 206 TYR A O 1
ATOM 1663 N N . PRO A 1 207 ? 15.010 -23.087 -6.616 1.00 81.81 207 PRO A N 1
ATOM 1664 C CA . PRO A 1 207 ? 14.481 -24.397 -6.998 1.00 81.81 207 PRO A CA 1
ATOM 1665 C C . PRO A 1 207 ? 13.885 -24.372 -8.416 1.00 81.81 207 PRO A C 1
ATOM 1667 O O . PRO A 1 207 ? 13.788 -23.323 -9.048 1.00 81.81 207 PRO A O 1
ATOM 1670 N N . TRP A 1 208 ? 13.495 -25.540 -8.928 1.00 88.69 208 TRP A N 1
ATOM 1671 C CA . TRP A 1 208 ? 12.775 -25.644 -10.198 1.00 88.69 208 TRP A CA 1
ATOM 1672 C C . TRP A 1 208 ? 11.363 -25.075 -10.064 1.00 88.69 208 TRP A C 1
ATOM 1674 O O . TRP A 1 208 ? 10.645 -25.438 -9.132 1.00 88.69 208 TRP A O 1
ATOM 1684 N N . TRP A 1 209 ? 10.985 -24.182 -10.975 1.00 80.00 209 TRP A N 1
ATOM 1685 C CA . TRP A 1 209 ? 9.668 -23.546 -11.004 1.00 80.00 209 TRP A CA 1
ATOM 1686 C C . TRP A 1 209 ? 8.926 -23.956 -12.278 1.00 80.00 209 TRP A C 1
ATOM 1688 O O . TRP A 1 209 ? 9.554 -23.991 -13.343 1.00 80.00 209 TRP A O 1
ATOM 1698 N N . PRO A 1 210 ? 7.620 -24.261 -12.197 1.00 88.94 210 PRO A N 1
ATOM 1699 C CA . PRO A 1 210 ? 6.813 -24.475 -13.385 1.00 88.94 210 PRO A CA 1
ATOM 1700 C C . PRO A 1 210 ? 6.613 -23.138 -14.106 1.00 88.94 210 PRO A C 1
ATOM 1702 O O . PRO A 1 210 ? 6.327 -22.117 -13.481 1.00 88.94 210 PRO A O 1
ATOM 1705 N N . VAL A 1 211 ? 6.770 -23.146 -15.423 1.00 86.94 211 VAL A N 1
ATOM 1706 C CA . VAL A 1 211 ? 6.568 -21.983 -16.290 1.00 86.94 211 VAL A CA 1
ATOM 1707 C C . VAL A 1 211 ? 5.752 -22.376 -17.507 1.00 86.94 211 VAL A C 1
ATOM 1709 O O . VAL A 1 211 ? 5.798 -23.518 -17.955 1.00 86.94 211 VAL A O 1
ATOM 1712 N N . TYR A 1 212 ? 5.025 -21.415 -18.060 1.00 89.50 212 TYR A N 1
ATOM 1713 C CA . TYR A 1 212 ? 4.441 -21.531 -19.388 1.00 89.50 212 TYR A CA 1
ATOM 1714 C C . TYR A 1 212 ? 5.332 -20.762 -20.360 1.00 89.50 212 TYR A C 1
ATOM 1716 O O . TYR A 1 212 ? 5.607 -19.582 -20.131 1.00 89.50 212 TYR A O 1
ATOM 1724 N N . VAL A 1 213 ? 5.832 -21.421 -21.404 1.00 88.31 213 VAL A N 1
ATOM 1725 C CA . VAL A 1 213 ? 6.700 -20.774 -22.395 1.00 88.31 213 VAL A CA 1
ATOM 1726 C C . VAL A 1 213 ? 5.836 -20.247 -23.532 1.00 88.31 213 VAL A C 1
ATOM 1728 O O . VAL A 1 213 ? 5.239 -20.998 -24.294 1.00 88.31 213 VAL A O 1
ATOM 1731 N N . CYS A 1 214 ? 5.715 -18.925 -23.581 1.00 83.06 214 CYS A N 1
ATOM 1732 C CA . CYS A 1 214 ? 4.863 -18.213 -24.522 1.00 83.06 214 CYS A CA 1
ATOM 1733 C C . CYS A 1 214 ? 5.523 -18.081 -25.897 1.00 83.06 214 CYS A C 1
ATOM 1735 O O . CYS A 1 214 ? 6.739 -17.917 -25.987 1.00 83.06 214 CYS A O 1
ATOM 1737 N N . ASP A 1 215 ? 4.704 -18.073 -26.945 1.00 83.50 215 ASP A N 1
ATOM 1738 C CA . ASP A 1 215 ? 5.127 -17.701 -28.294 1.00 83.50 215 ASP A CA 1
ATOM 1739 C C . ASP A 1 215 ? 5.283 -16.168 -28.405 1.00 83.50 215 ASP A C 1
ATOM 1741 O O . ASP A 1 215 ? 4.299 -15.447 -28.186 1.00 83.50 215 ASP A O 1
ATOM 1745 N N . PRO A 1 216 ? 6.485 -15.643 -28.717 1.00 78.12 216 PRO A N 1
ATOM 1746 C CA . PRO A 1 216 ? 6.710 -14.204 -28.831 1.00 78.12 216 PRO A CA 1
ATOM 1747 C C . PRO A 1 216 ? 5.898 -13.550 -29.957 1.00 78.12 216 PRO A C 1
ATOM 1749 O O . PRO A 1 216 ? 5.568 -12.372 -29.833 1.00 78.12 216 PRO A O 1
ATOM 1752 N N . ASP A 1 217 ? 5.531 -14.291 -31.005 1.00 78.81 217 ASP A N 1
ATOM 1753 C CA . ASP A 1 217 ? 4.784 -13.752 -32.149 1.00 78.81 217 ASP A CA 1
ATOM 1754 C C . ASP A 1 217 ? 3.275 -13.641 -31.860 1.00 78.81 217 ASP A C 1
ATOM 1756 O O . ASP A 1 217 ? 2.556 -12.892 -32.527 1.00 78.81 217 ASP A O 1
ATOM 1760 N N . LEU A 1 218 ? 2.781 -14.366 -30.848 1.00 74.06 218 LEU A N 1
ATOM 1761 C CA . LEU A 1 218 ? 1.379 -14.336 -30.407 1.00 74.06 218 LEU A CA 1
ATOM 1762 C C . LEU A 1 218 ? 1.157 -13.456 -29.172 1.00 74.06 218 LEU A C 1
ATOM 1764 O O . LEU A 1 218 ? 0.014 -13.121 -28.843 1.00 74.06 218 LEU A O 1
ATOM 1768 N N . LEU A 1 219 ? 2.230 -13.086 -28.472 1.00 71.56 219 LEU A N 1
ATOM 1769 C CA . LEU A 1 219 ? 2.160 -12.193 -27.326 1.00 71.56 219 LEU A CA 1
ATOM 1770 C C . LEU A 1 219 ? 1.840 -10.774 -27.790 1.00 71.56 219 LEU A C 1
ATOM 1772 O O . LEU A 1 219 ? 2.556 -10.166 -28.585 1.00 71.56 219 LEU A O 1
ATOM 1776 N N . ARG A 1 220 ? 0.758 -10.215 -27.246 1.00 62.88 220 ARG A N 1
ATOM 1777 C CA . ARG A 1 220 ? 0.483 -8.794 -27.429 1.00 62.88 220 ARG A CA 1
ATOM 1778 C C . ARG A 1 220 ? 1.588 -7.972 -26.754 1.00 62.88 220 ARG A C 1
ATOM 1780 O O . ARG A 1 220 ? 1.988 -8.315 -25.640 1.00 62.88 220 ARG A O 1
ATOM 1787 N N . PRO A 1 221 ? 2.055 -6.880 -27.380 1.00 61.69 221 PRO A N 1
ATOM 1788 C CA . PRO A 1 221 ? 3.074 -6.016 -26.789 1.00 61.69 221 PRO A CA 1
ATOM 1789 C C . PRO A 1 221 ? 2.584 -5.303 -25.515 1.00 61.69 221 PRO A C 1
ATOM 1791 O O . PRO A 1 221 ? 3.398 -4.877 -24.701 1.00 61.69 221 PRO A O 1
ATOM 1794 N N . ASP A 1 222 ? 1.268 -5.196 -25.317 1.00 59.81 222 ASP A N 1
ATOM 1795 C CA . ASP A 1 222 ? 0.602 -4.591 -24.166 1.00 59.81 222 ASP A CA 1
ATOM 1796 C C . ASP A 1 222 ? -0.024 -5.651 -23.245 1.00 59.81 222 ASP A C 1
ATOM 1798 O O . ASP A 1 222 ? -1.240 -5.815 -23.142 1.00 59.81 222 ASP A O 1
ATOM 1802 N N . LEU A 1 223 ? 0.816 -6.389 -22.519 1.00 62.56 223 LEU A N 1
ATOM 1803 C CA . LEU A 1 223 ? 0.337 -7.257 -21.443 1.00 62.56 223 LEU A CA 1
ATOM 1804 C C . LEU A 1 223 ? -0.038 -6.399 -20.230 1.00 62.56 223 LEU A C 1
ATOM 1806 O O . LEU A 1 223 ? 0.800 -6.091 -19.392 1.00 62.56 223 LEU A O 1
ATOM 1810 N N . HIS A 1 224 ? -1.319 -6.041 -20.115 1.00 52.81 224 HIS A N 1
ATOM 1811 C CA . HIS A 1 224 ? -1.851 -5.136 -19.080 1.00 52.81 224 HIS A CA 1
ATOM 1812 C C . HIS A 1 224 ? -1.568 -5.542 -17.616 1.00 52.81 224 HIS A C 1
ATOM 1814 O O . HIS A 1 224 ? -1.756 -4.728 -16.717 1.00 52.81 224 HIS A O 1
ATOM 1820 N N . HIS A 1 225 ? -1.108 -6.773 -17.367 1.00 52.53 225 HIS A N 1
ATOM 1821 C CA . HIS A 1 225 ? -0.764 -7.286 -16.034 1.00 52.53 225 HIS A CA 1
ATOM 1822 C C . HIS A 1 225 ? 0.718 -7.634 -15.849 1.00 52.53 225 HIS A C 1
ATOM 1824 O O . HIS A 1 225 ? 1.120 -8.007 -14.749 1.00 52.53 225 HIS A O 1
ATOM 1830 N N . LEU A 1 226 ? 1.536 -7.523 -16.896 1.00 51.81 226 LEU A N 1
ATOM 1831 C CA . LEU A 1 226 ? 2.975 -7.742 -16.809 1.00 51.81 226 LEU A CA 1
ATOM 1832 C C . LEU A 1 226 ? 3.637 -6.389 -17.036 1.00 51.81 226 LEU A C 1
ATOM 1834 O O . LEU A 1 226 ? 3.641 -5.872 -18.149 1.00 51.81 226 LEU A O 1
ATOM 1838 N N . ALA A 1 227 ? 4.144 -5.788 -15.960 1.00 40.66 227 ALA A N 1
ATOM 1839 C CA . ALA A 1 227 ? 4.876 -4.533 -16.047 1.00 40.66 227 ALA A CA 1
ATOM 1840 C C . ALA A 1 227 ? 5.990 -4.657 -17.102 1.00 40.66 227 ALA A C 1
ATOM 1842 O O . ALA A 1 227 ? 6.785 -5.597 -17.067 1.00 40.66 227 ALA A O 1
ATOM 1843 N N . THR A 1 228 ? 6.037 -3.716 -18.044 1.00 41.91 228 THR A N 1
ATOM 1844 C CA . THR A 1 228 ? 7.165 -3.554 -18.967 1.00 41.91 228 THR A CA 1
ATOM 1845 C C . THR A 1 228 ? 8.433 -3.319 -18.148 1.00 41.91 228 THR A C 1
ATOM 1847 O O . THR A 1 228 ? 8.479 -2.351 -17.382 1.00 41.91 228 THR A O 1
ATOM 1850 N N . MET A 1 229 ? 9.410 -4.226 -18.277 1.00 33.78 229 MET A N 1
ATOM 1851 C CA . MET A 1 229 ? 10.752 -4.081 -17.695 1.00 33.78 229 MET A CA 1
ATOM 1852 C C . MET A 1 229 ? 11.493 -2.876 -18.271 1.00 33.78 229 MET A C 1
ATOM 1854 O O . MET A 1 229 ? 11.317 -2.601 -19.480 1.00 33.78 229 MET A O 1
#

Foldseek 3Di:
DDADDAQAWWWFDDPLWQGFIKHFHDLVQADCQFDQPGHPCNVLSVVCVVCVVFWTWIATALVRDIDIDGRVGIGHAVDPCNVVSLVTPVVSSVPDPVRVVSRVRRVVQNVVLVPPDPVPRDRPSGDPCRRHVVDDDDDDPDPPPPPPPPPDDDDDDDDDDDDDDDDDDDDDDDDDDDDDDDDDDDDPPDPDDDAQDWDWDDDVPDDIDIDHHHDPVPDDPCPVPDDDD

Radius of gyration: 28.56 Å; chains: 1; bounding box: 58×86×60 Å

Secondary structure (DSSP, 8-state):
-PPPPSSEEEEE--TTS-SEEEEEE-TTTS-SSBTTTBTTTHHHHHHHHHTTTTEEEEEETTT--EEEEEGGGEEETTSTTHHHHHTTSSGGG--SHHHHHHHHHHHHHHHHHHHS-TTT---TT--HHHH-TTSPPPPP---------------------------PPPPP-PPPPS-----------PPPPPTTEEEEE--TTS--EEEEE--TTTS-S--TTS---

Organism: NCBI:txid100861

InterPro domains:
  IPR000313 PWWP domain [PF00855] (8-113)
  IPR000313 PWWP domain [PS50812] (6-66)
  IPR000313 PWWP domain [PS50812] (195-229)